Protein AF-A0A7S0BNE7-F1 (afdb_monomer_lite)

InterPro domains:
  IPR001900 Ribonuclease II/R [PF00773] (3-169)
  IPR001900 Ribonuclease II/R [SM00955] (1-171)
  IPR012340 Nucleic acid-binding, OB-fold [SSF50249] (2-216)
  IPR022966 Ribonuclease II/R, conserved site [PS01175] (138-162)
  IPR050180 RNR Ribonuclease [PTHR23355] (1-239)

Sequence (239 aa):
SLASPEIKFKFQEETHEVVDAQTYEIRETNRMVEEFMLLANIAVAKKLVQQFPQCAMLRRHPRPLPEQFESLLKTAKSFGVELDVSSSKALNDSLNRAERVFRQDPYAANLLRILTTRCMTQAVYFSSGEVSAPEYVHYGLAAPIYTHFTSPIRRYADVIVHRLLAASLGYASLPQDLQNSKKMQEVADNINHRHRCAQYAARSSIALHTRILLRDKVIEEDARIVRLLSNALVVLVPK

Structure (mmCIF, N/CA/C/O backbone):
data_AF-A0A7S0BNE7-F1
#
_entry.id   AF-A0A7S0BNE7-F1
#
loop_
_atom_site.group_PDB
_atom_site.id
_atom_site.type_symbol
_atom_site.label_atom_id
_atom_site.label_alt_id
_atom_site.label_comp_id
_atom_site.label_asym_id
_atom_site.label_entity_id
_atom_site.label_seq_id
_atom_site.pdbx_PDB_ins_code
_atom_site.Cartn_x
_atom_site.Cartn_y
_atom_site.Cartn_z
_atom_site.occupancy
_atom_site.B_iso_or_equiv
_atom_site.auth_seq_id
_atom_site.auth_comp_id
_atom_site.auth_asym_id
_atom_site.auth_atom_id
_atom_site.pdbx_PDB_model_num
ATOM 1 N N . SER A 1 1 ? 2.577 -1.494 13.980 1.00 58.75 1 SER A N 1
ATOM 2 C CA . SER A 1 1 ? 2.174 -1.573 12.557 1.00 58.75 1 SER A CA 1
ATOM 3 C C . SER A 1 1 ? 0.961 -0.678 12.335 1.00 58.75 1 SER A C 1
ATOM 5 O O . SER A 1 1 ? 0.190 -0.506 13.271 1.00 58.75 1 SER A O 1
ATOM 7 N N . LEU A 1 2 ? 0.811 -0.081 11.148 1.00 66.81 2 LEU A N 1
ATOM 8 C CA . LEU A 1 2 ? -0.380 0.696 10.750 1.00 66.81 2 LEU A CA 1
ATOM 9 C C . LEU A 1 2 ? -1.404 -0.152 9.968 1.00 66.81 2 LEU A C 1
ATOM 11 O O . LEU A 1 2 ? -2.393 0.384 9.462 1.00 66.81 2 LEU A O 1
ATOM 15 N N . ALA A 1 3 ? -1.165 -1.463 9.853 1.00 62.94 3 ALA A N 1
ATOM 16 C CA . ALA A 1 3 ? -2.089 -2.392 9.221 1.00 62.94 3 ALA A CA 1
ATOM 17 C C . ALA A 1 3 ? -3.432 -2.393 9.963 1.00 62.94 3 ALA A C 1
ATOM 19 O O . ALA A 1 3 ? -3.479 -2.539 11.184 1.00 62.94 3 ALA A O 1
ATOM 20 N N . SER A 1 4 ? -4.519 -2.208 9.216 1.00 65.94 4 SER A N 1
ATOM 21 C CA . SER A 1 4 ? -5.866 -2.395 9.750 1.00 65.94 4 SER A CA 1
ATOM 22 C C . SER A 1 4 ? -6.199 -3.889 9.741 1.00 65.94 4 SER A C 1
ATOM 24 O O . SER A 1 4 ? -5.908 -4.541 8.736 1.00 65.94 4 SER A O 1
ATOM 26 N N . PRO A 1 5 ? -6.789 -4.435 10.814 1.00 67.44 5 PRO A N 1
ATOM 27 C CA . PRO A 1 5 ? -7.255 -5.815 10.818 1.00 67.44 5 PRO A CA 1
ATOM 28 C C . PRO A 1 5 ? -8.273 -6.050 9.693 1.00 67.44 5 PRO A C 1
ATOM 30 O O . PRO A 1 5 ? -9.152 -5.220 9.455 1.00 67.44 5 PRO A O 1
ATOM 33 N N . GLU A 1 6 ? -8.143 -7.173 8.985 1.00 74.75 6 GLU A N 1
ATOM 34 C CA . GLU A 1 6 ? -9.124 -7.600 7.983 1.00 74.75 6 GLU A CA 1
ATOM 35 C C . GLU A 1 6 ? -10.242 -8.400 8.660 1.00 74.75 6 GLU A C 1
ATOM 37 O O . GLU A 1 6 ? -9.965 -9.275 9.475 1.00 74.75 6 GLU A O 1
ATOM 42 N N . ILE A 1 7 ? -11.500 -8.129 8.307 1.00 81.38 7 ILE A N 1
ATOM 43 C CA . ILE A 1 7 ? -12.661 -8.887 8.793 1.00 81.38 7 ILE A CA 1
ATOM 44 C C . ILE A 1 7 ? -13.016 -9.952 7.756 1.00 81.38 7 ILE A C 1
ATOM 46 O O . ILE A 1 7 ? -13.144 -9.647 6.567 1.00 81.38 7 ILE A O 1
ATOM 50 N N . LYS A 1 8 ? -13.205 -11.195 8.203 1.00 84.00 8 LYS A N 1
ATOM 51 C CA . LYS A 1 8 ? -13.709 -12.304 7.390 1.00 84.00 8 LYS A CA 1
ATOM 52 C C . LYS A 1 8 ? -15.069 -12.752 7.897 1.00 84.00 8 LYS A C 1
ATOM 54 O O . LYS A 1 8 ? -15.246 -12.988 9.087 1.00 84.00 8 LYS A O 1
ATOM 59 N N . PHE A 1 9 ? -16.007 -12.904 6.973 1.00 86.56 9 PHE A N 1
ATOM 60 C CA . PHE A 1 9 ? -17.340 -13.418 7.261 1.00 86.56 9 PHE A CA 1
ATOM 61 C C . PHE A 1 9 ? -17.386 -14.925 7.029 1.00 86.56 9 PHE A C 1
ATOM 63 O O . PHE A 1 9 ? -16.826 -15.419 6.046 1.00 86.56 9 PHE A O 1
ATOM 70 N N . LYS A 1 10 ? -18.060 -15.646 7.924 1.00 85.62 10 LYS A N 1
ATOM 71 C CA . LYS A 1 10 ? -18.452 -17.039 7.707 1.00 85.62 10 LYS A CA 1
ATOM 72 C C . LYS A 1 10 ? -19.868 -17.064 7.164 1.00 85.62 10 LYS A C 1
ATOM 74 O O . LYS A 1 10 ? -20.747 -16.386 7.694 1.00 85.62 10 LYS A O 1
ATOM 79 N N . PHE A 1 11 ? -20.058 -17.860 6.125 1.00 86.50 11 PHE A N 1
ATOM 80 C CA . PHE A 1 11 ? -21.344 -18.055 5.480 1.00 86.50 11 PHE A CA 1
ATOM 81 C C . PHE A 1 11 ? -21.831 -19.470 5.761 1.00 86.50 11 PHE A C 1
ATOM 83 O O . PHE A 1 11 ? -21.031 -20.406 5.751 1.00 86.50 11 PHE A O 1
ATOM 90 N N . GLN A 1 12 ? -23.125 -19.619 6.015 1.00 85.88 12 GLN A N 1
ATOM 91 C CA . GLN A 1 12 ? -23.767 -20.927 6.049 1.00 85.88 12 GLN A CA 1
ATOM 92 C C . GLN A 1 12 ? -23.884 -21.466 4.619 1.00 85.88 12 GLN A C 1
ATOM 94 O O . GLN A 1 12 ? -24.287 -20.735 3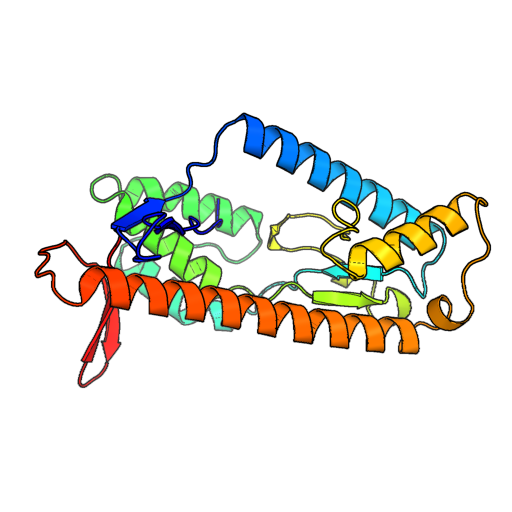.717 1.00 85.88 12 GLN A O 1
ATOM 99 N N . GLU A 1 13 ? -23.509 -22.726 4.400 1.00 81.44 13 GLU A N 1
ATOM 100 C CA . GLU A 1 13 ? -23.388 -23.292 3.046 1.00 81.44 13 GLU A CA 1
ATOM 101 C C . GLU A 1 13 ? -24.727 -23.390 2.303 1.00 81.44 13 GLU A C 1
ATOM 103 O O . GLU A 1 13 ? -24.764 -23.198 1.093 1.00 81.44 13 GLU A O 1
ATOM 108 N N . GLU A 1 14 ? -25.823 -23.641 3.019 1.00 79.12 14 GLU A N 1
ATOM 109 C CA . GLU A 1 14 ? -27.145 -23.879 2.424 1.00 79.12 14 GLU A CA 1
ATOM 110 C C . GLU A 1 14 ? -27.917 -22.583 2.147 1.00 79.12 14 GLU A C 1
ATOM 112 O O . GLU A 1 14 ? -28.545 -22.430 1.102 1.00 79.12 14 GLU A O 1
ATOM 117 N N . THR A 1 15 ? -27.883 -21.641 3.091 1.00 80.69 15 THR A N 1
ATOM 118 C CA . THR A 1 15 ? -28.666 -20.395 3.036 1.00 80.69 15 THR A CA 1
ATOM 119 C C . THR A 1 15 ? -27.857 -19.229 2.466 1.00 80.69 15 THR A C 1
ATOM 121 O O . THR A 1 15 ? -28.427 -18.195 2.123 1.00 80.69 15 THR A O 1
ATOM 124 N N . HIS A 1 16 ? -26.528 -19.376 2.366 1.00 79.62 16 HIS A N 1
ATOM 125 C CA . HIS A 1 16 ? -25.576 -18.302 2.065 1.00 79.62 16 HIS A CA 1
ATOM 126 C C . HIS A 1 16 ? -25.699 -17.086 2.998 1.00 79.62 16 HIS A C 1
ATOM 128 O O . HIS A 1 16 ? -25.278 -15.978 2.657 1.00 79.62 16 HIS A O 1
ATOM 134 N N . GLU A 1 17 ? -26.246 -17.284 4.196 1.00 82.75 17 GLU A N 1
ATOM 135 C CA . GLU A 1 17 ? -26.376 -16.232 5.196 1.00 82.75 17 GLU A CA 1
ATOM 136 C C . GLU A 1 17 ? -25.083 -16.054 5.992 1.00 82.75 17 GLU A C 1
ATOM 138 O O . GLU A 1 17 ? -24.333 -17.001 6.237 1.00 82.75 17 GLU A O 1
ATOM 143 N N . VAL A 1 18 ? -24.819 -14.814 6.409 1.00 84.19 18 VAL A N 1
ATOM 144 C CA . VAL A 1 18 ? -23.659 -14.479 7.240 1.00 84.19 18 VAL A CA 1
ATOM 145 C C . VAL A 1 18 ? -23.938 -14.899 8.676 1.00 84.19 18 VAL A C 1
ATOM 147 O O . VAL A 1 18 ? -24.779 -14.301 9.345 1.00 84.19 18 VAL A O 1
ATOM 150 N N . VAL A 1 19 ? -23.194 -15.884 9.168 1.00 83.88 19 VAL A N 1
ATOM 151 C CA . VAL A 1 19 ? -23.387 -16.425 10.522 1.00 83.88 19 VAL A CA 1
ATOM 152 C C . VAL A 1 19 ? -22.442 -15.815 11.548 1.00 83.88 19 VAL A C 1
ATOM 154 O O . VAL A 1 19 ? -22.807 -15.675 12.714 1.00 83.88 19 VAL A O 1
ATOM 157 N N . ASP A 1 20 ? -21.241 -15.424 11.121 1.00 83.25 20 ASP A N 1
ATOM 158 C CA . ASP A 1 20 ? -20.189 -14.944 12.016 1.00 83.25 20 ASP A CA 1
ATOM 159 C C . ASP A 1 20 ? -19.231 -13.989 11.291 1.00 83.25 20 ASP A C 1
ATOM 161 O O . ASP A 1 20 ? -19.070 -14.054 10.067 1.00 83.25 20 ASP A O 1
ATOM 165 N N . ALA A 1 21 ? -18.577 -13.117 12.053 1.00 83.31 21 ALA A N 1
ATOM 166 C CA . ALA A 1 21 ? -17.525 -12.225 11.589 1.00 83.31 21 ALA A CA 1
ATOM 167 C C . ALA A 1 21 ? -16.306 -12.376 12.499 1.00 83.31 21 ALA A C 1
ATOM 169 O O . ALA A 1 21 ? -16.397 -12.235 13.714 1.00 83.31 21 ALA A O 1
ATOM 170 N N . GLN A 1 22 ? -15.151 -12.662 11.905 1.00 82.19 22 GLN A N 1
ATOM 171 C CA . GLN A 1 22 ? -13.912 -12.882 12.640 1.00 82.19 22 GLN A CA 1
ATOM 172 C C . GLN A 1 22 ? -12.807 -11.984 12.105 1.00 82.19 22 GLN A C 1
ATOM 174 O O . GLN A 1 22 ? -12.615 -11.852 10.893 1.00 82.19 22 GLN A O 1
ATOM 179 N N . THR A 1 23 ? -12.040 -11.403 13.020 1.00 79.81 23 THR A N 1
ATOM 180 C CA . THR A 1 23 ? -10.818 -10.687 12.668 1.00 79.81 23 THR A CA 1
ATOM 181 C C . THR A 1 23 ? -9.758 -11.679 12.206 1.00 79.81 23 THR A C 1
ATOM 183 O O . THR A 1 23 ? -9.455 -12.656 12.889 1.00 79.81 23 THR A O 1
ATOM 186 N N . TYR A 1 24 ? -9.178 -11.429 11.037 1.00 79.75 24 TYR A N 1
ATOM 187 C CA . TYR A 1 24 ? -8.089 -12.227 10.502 1.00 79.75 24 TYR A CA 1
ATOM 188 C C . TYR A 1 24 ? -6.817 -12.003 11.323 1.00 79.75 24 TYR A C 1
ATOM 190 O O . TYR A 1 24 ? -6.256 -10.905 11.361 1.00 79.75 24 TYR A O 1
ATOM 198 N N . GLU A 1 25 ? -6.359 -13.065 11.976 1.00 82.00 25 GLU A N 1
ATOM 199 C CA . GLU A 1 25 ? -5.146 -13.047 12.781 1.00 82.00 25 GLU A CA 1
ATOM 200 C C . GLU A 1 25 ? -3.894 -13.126 11.894 1.00 82.00 25 GLU A C 1
ATOM 202 O O . GLU A 1 25 ? -3.732 -14.041 11.083 1.00 82.00 25 GLU A O 1
ATOM 207 N N . ILE A 1 26 ? -2.980 -12.169 12.068 1.00 81.62 26 ILE A N 1
ATOM 208 C CA . ILE A 1 26 ? -1.687 -12.155 11.377 1.00 81.62 26 ILE A CA 1
ATOM 209 C C . ILE A 1 26 ? -0.693 -12.996 12.179 1.00 81.62 26 ILE A C 1
ATOM 211 O O . ILE A 1 26 ? -0.291 -12.606 13.275 1.00 81.62 26 ILE A O 1
ATOM 215 N N . ARG A 1 27 ? -0.244 -14.113 11.601 1.00 89.44 27 ARG A N 1
ATOM 216 C CA . ARG A 1 27 ? 0.739 -15.023 12.210 1.00 89.44 27 ARG A CA 1
ATOM 217 C C . ARG A 1 27 ? 2.164 -14.709 11.754 1.00 89.44 27 ARG A C 1
ATOM 219 O O . ARG A 1 27 ? 2.378 -13.986 10.779 1.00 89.44 27 ARG A O 1
ATOM 226 N N . GLU A 1 28 ? 3.157 -15.295 12.419 1.00 90.06 28 GLU A N 1
ATOM 227 C CA . GLU A 1 28 ? 4.574 -15.134 12.053 1.00 90.06 28 GLU A CA 1
ATOM 228 C C . GLU A 1 28 ? 4.864 -15.571 10.614 1.00 90.06 28 GLU A C 1
ATOM 230 O O . GLU A 1 28 ? 5.587 -14.888 9.894 1.00 90.06 28 GLU A O 1
ATOM 235 N N . THR A 1 29 ? 4.223 -16.645 10.146 1.00 91.69 29 THR A N 1
ATOM 236 C CA . THR A 1 29 ? 4.338 -17.102 8.754 1.00 91.69 29 THR A CA 1
ATOM 237 C C . THR A 1 29 ? 3.862 -16.040 7.761 1.00 91.69 29 THR A C 1
ATOM 239 O O . THR A 1 29 ? 4.474 -15.871 6.709 1.00 91.69 29 THR A O 1
ATOM 242 N N . ASN A 1 30 ? 2.809 -15.278 8.089 1.00 89.94 30 ASN A N 1
ATOM 243 C CA . ASN A 1 30 ? 2.353 -14.178 7.237 1.00 89.94 30 ASN A CA 1
ATOM 244 C C . ASN A 1 30 ? 3.417 -13.079 7.147 1.00 89.94 30 ASN A C 1
ATOM 246 O O . ASN A 1 30 ? 3.706 -12.618 6.046 1.00 89.94 30 ASN A O 1
ATOM 250 N N . ARG A 1 31 ? 4.032 -12.714 8.280 1.00 88.69 31 ARG A N 1
ATOM 251 C CA . ARG A 1 31 ? 5.109 -11.711 8.326 1.00 88.69 31 ARG A CA 1
ATOM 252 C C . ARG A 1 31 ? 6.341 -12.165 7.551 1.00 88.69 31 ARG A C 1
ATOM 254 O O . ARG A 1 31 ? 6.912 -11.389 6.801 1.00 88.69 31 ARG A O 1
ATOM 261 N N . MET A 1 32 ? 6.722 -13.434 7.684 1.00 94.44 32 MET A N 1
ATOM 262 C CA . MET A 1 32 ? 7.840 -14.007 6.934 1.00 94.44 32 MET A CA 1
ATOM 263 C C . MET A 1 32 ? 7.626 -13.862 5.422 1.00 94.44 32 MET A C 1
ATOM 265 O O . MET A 1 32 ? 8.505 -13.373 4.715 1.00 94.44 32 MET A O 1
ATOM 269 N N . VAL A 1 33 ? 6.448 -14.253 4.926 1.00 94.06 33 VAL A N 1
ATOM 270 C CA . VAL A 1 33 ? 6.105 -14.115 3.503 1.00 94.06 33 VAL A CA 1
ATOM 271 C C . VAL A 1 33 ? 6.092 -12.643 3.081 1.00 94.06 33 VAL A C 1
ATOM 273 O O . VAL A 1 33 ? 6.609 -12.316 2.014 1.00 94.06 33 VAL A O 1
ATOM 276 N N . GLU A 1 34 ? 5.546 -11.755 3.914 1.00 91.94 34 GLU A N 1
ATOM 277 C CA . GLU A 1 34 ? 5.517 -10.311 3.664 1.00 91.94 34 GLU A CA 1
ATOM 278 C C . GLU A 1 34 ? 6.927 -9.733 3.462 1.00 91.94 34 GLU A C 1
ATOM 280 O O . GLU A 1 34 ? 7.166 -9.077 2.448 1.00 91.94 34 GLU A O 1
ATOM 285 N N . GLU A 1 35 ? 7.880 -10.044 4.344 1.00 95.19 35 GLU A N 1
ATOM 286 C CA . GLU A 1 35 ? 9.262 -9.553 4.247 1.00 95.19 35 GLU A CA 1
ATOM 287 C C . GLU A 1 35 ? 9.967 -10.026 2.965 1.00 95.19 35 GLU A C 1
ATOM 289 O O . GLU A 1 35 ? 10.587 -9.228 2.254 1.00 95.19 35 GLU A O 1
ATOM 294 N N . PHE A 1 36 ? 9.819 -11.303 2.591 1.00 97.50 36 PHE A N 1
ATOM 295 C CA . PHE A 1 36 ? 10.375 -11.804 1.328 1.00 97.50 36 PHE A CA 1
ATOM 296 C C . PHE A 1 36 ? 9.724 -11.150 0.107 1.00 97.50 36 PHE A C 1
ATOM 298 O O . PHE A 1 36 ? 10.412 -10.823 -0.866 1.00 97.50 36 PHE A O 1
ATOM 305 N N . MET A 1 37 ? 8.409 -10.916 0.147 1.00 97.38 37 MET A N 1
ATOM 306 C CA . MET A 1 37 ? 7.710 -10.215 -0.929 1.00 97.38 37 MET A CA 1
ATOM 307 C C . MET A 1 37 ? 8.181 -8.764 -1.057 1.00 97.38 37 MET A C 1
ATOM 309 O O . MET A 1 37 ? 8.370 -8.295 -2.182 1.00 97.38 37 MET A O 1
ATOM 313 N N . LEU A 1 38 ? 8.393 -8.060 0.060 1.00 96.94 38 LEU A N 1
ATOM 314 C CA . LEU A 1 38 ? 8.931 -6.699 0.072 1.00 96.94 38 LEU A CA 1
ATOM 315 C C . LEU A 1 38 ? 10.336 -6.660 -0.533 1.00 96.94 38 LEU A C 1
ATOM 317 O O . LEU A 1 38 ? 10.589 -5.847 -1.425 1.00 96.94 38 LEU A O 1
ATOM 321 N N . LEU A 1 39 ? 11.219 -7.572 -0.121 1.00 98.12 39 LEU A N 1
ATOM 322 C CA . LEU A 1 39 ? 12.576 -7.658 -0.655 1.00 98.12 39 LEU A CA 1
ATOM 323 C C . LEU A 1 39 ? 12.580 -7.921 -2.168 1.00 98.12 39 LEU A C 1
ATOM 325 O O . LEU A 1 39 ? 13.275 -7.222 -2.909 1.00 98.12 39 LEU A O 1
ATOM 329 N N . ALA A 1 40 ? 11.768 -8.872 -2.640 1.00 98.50 40 ALA A N 1
ATOM 330 C CA . ALA A 1 40 ? 11.637 -9.179 -4.064 1.00 98.50 40 ALA A CA 1
ATOM 331 C C . ALA A 1 40 ? 11.133 -7.966 -4.865 1.00 98.50 40 ALA A C 1
ATOM 333 O O . ALA A 1 40 ? 11.709 -7.607 -5.892 1.00 98.50 40 ALA A O 1
ATOM 334 N N . ASN A 1 41 ? 10.096 -7.290 -4.367 1.00 98.69 41 ASN A N 1
ATOM 335 C CA . ASN A 1 41 ? 9.540 -6.088 -4.984 1.00 98.69 41 ASN A CA 1
ATOM 336 C C . ASN A 1 41 ? 10.576 -4.952 -5.085 1.00 98.69 41 ASN A C 1
ATOM 338 O O . ASN A 1 41 ? 10.688 -4.312 -6.131 1.00 98.69 41 ASN A O 1
ATOM 342 N N . ILE A 1 42 ? 11.361 -4.712 -4.029 1.00 98.62 42 ILE A N 1
ATOM 343 C CA . ILE A 1 42 ? 12.421 -3.689 -4.018 1.00 98.62 42 ILE A CA 1
ATOM 344 C C . ILE A 1 42 ? 13.545 -4.055 -4.994 1.00 98.62 42 ILE A C 1
ATOM 346 O O . ILE A 1 42 ? 14.018 -3.193 -5.737 1.00 98.62 42 ILE A O 1
ATOM 350 N N . ALA A 1 43 ? 13.977 -5.319 -5.014 1.00 98.62 43 ALA A N 1
ATOM 351 C CA . ALA A 1 43 ? 15.030 -5.789 -5.912 1.00 98.62 43 ALA A CA 1
ATOM 352 C C . ALA A 1 43 ? 14.636 -5.610 -7.386 1.00 98.62 43 ALA A C 1
ATOM 354 O O . ALA A 1 43 ? 15.408 -5.056 -8.173 1.00 98.62 43 ALA A O 1
ATOM 355 N N . VAL A 1 44 ? 13.406 -5.995 -7.741 1.00 98.75 44 VAL A N 1
ATOM 356 C CA . VAL A 1 44 ? 12.869 -5.804 -9.094 1.00 98.75 44 VAL A CA 1
ATOM 357 C C . VAL A 1 44 ? 12.754 -4.319 -9.430 1.00 98.75 44 VAL A C 1
ATOM 359 O O . VAL A 1 44 ? 13.207 -3.912 -10.495 1.00 98.75 44 VAL A O 1
ATOM 362 N N . ALA A 1 45 ? 12.244 -3.483 -8.520 1.00 98.69 45 ALA A N 1
ATOM 363 C CA . ALA A 1 45 ? 12.133 -2.043 -8.758 1.00 98.69 45 ALA A CA 1
ATOM 364 C C . ALA A 1 45 ? 13.489 -1.396 -9.097 1.00 98.69 45 ALA A C 1
ATOM 366 O O . ALA A 1 45 ? 13.591 -0.643 -10.067 1.00 98.69 45 ALA A O 1
ATOM 367 N N . LYS A 1 46 ? 14.546 -1.742 -8.345 1.00 98.50 46 LYS A N 1
ATOM 368 C CA . LYS A 1 46 ? 15.919 -1.278 -8.609 1.00 98.50 46 LYS A CA 1
ATOM 369 C C . LYS A 1 46 ? 16.408 -1.712 -9.991 1.00 98.50 46 LYS A C 1
ATOM 371 O O . LYS A 1 46 ? 16.910 -0.880 -10.745 1.00 98.50 46 LYS A O 1
ATOM 376 N N . LYS A 1 47 ? 16.227 -2.992 -10.339 1.00 98.50 47 LYS A N 1
ATOM 377 C CA . LYS A 1 47 ? 16.624 -3.537 -11.647 1.00 98.50 47 LYS A CA 1
ATOM 378 C C . LYS A 1 47 ? 15.902 -2.833 -12.798 1.00 98.50 47 LYS A C 1
ATOM 380 O O . LYS A 1 47 ? 16.532 -2.521 -13.806 1.00 98.50 47 LYS A O 1
ATOM 385 N N . LEU A 1 48 ? 14.605 -2.561 -12.647 1.00 98.00 48 L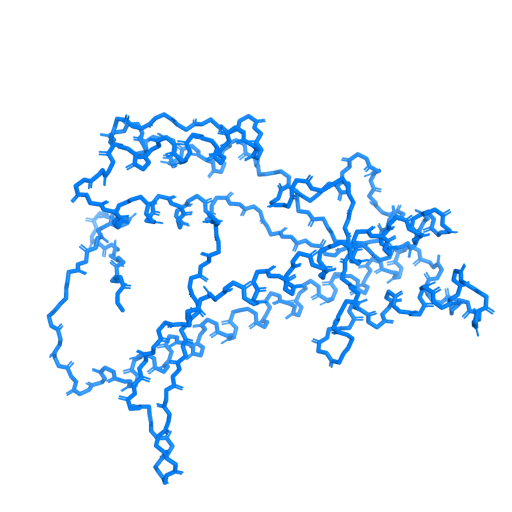EU A N 1
ATOM 386 C CA . LEU A 1 48 ? 13.815 -1.910 -13.690 1.00 98.00 48 LEU A CA 1
ATOM 387 C C . LEU A 1 48 ? 14.233 -0.463 -13.926 1.00 98.00 48 LEU A C 1
ATOM 389 O O . LEU A 1 48 ? 14.413 -0.094 -15.078 1.00 98.00 48 LEU A O 1
ATOM 393 N N . VAL A 1 49 ? 14.435 0.342 -12.881 1.00 97.50 49 VAL A N 1
ATOM 394 C CA . VAL A 1 49 ? 14.877 1.739 -13.064 1.00 97.50 49 VAL A CA 1
ATOM 395 C C . VAL A 1 49 ? 16.283 1.823 -13.636 1.00 97.50 49 VAL A C 1
ATOM 397 O O . VAL A 1 49 ? 16.553 2.705 -14.444 1.00 97.50 49 VAL A O 1
ATOM 400 N N . GLN A 1 50 ? 17.167 0.893 -13.270 1.00 97.31 50 GLN A N 1
ATOM 401 C CA . GLN A 1 50 ? 18.503 0.830 -13.857 1.00 97.31 50 GLN A CA 1
ATOM 402 C C . GLN A 1 50 ? 18.451 0.573 -15.371 1.00 97.31 50 GLN A C 1
ATOM 404 O O . GLN A 1 50 ? 19.217 1.175 -16.116 1.00 97.31 50 GLN A O 1
ATOM 409 N N . GLN A 1 51 ? 17.562 -0.317 -15.825 1.00 97.50 51 GLN A N 1
ATOM 410 C CA . GLN A 1 51 ? 17.459 -0.688 -17.239 1.00 97.50 51 GLN A CA 1
ATOM 411 C C . GLN A 1 51 ? 16.592 0.279 -18.060 1.00 97.50 51 GLN A C 1
ATOM 413 O O . GLN A 1 51 ? 16.890 0.558 -19.218 1.00 97.50 51 GLN A O 1
ATOM 418 N N . PHE A 1 52 ? 15.498 0.758 -17.474 1.00 96.69 52 PHE A N 1
ATOM 419 C CA . PHE A 1 52 ? 14.442 1.523 -18.131 1.00 96.69 52 PHE A CA 1
ATOM 420 C C . PHE A 1 52 ? 14.104 2.781 -17.313 1.00 96.69 52 PHE A C 1
ATOM 422 O O . PHE A 1 52 ? 12.987 2.914 -16.808 1.00 96.69 52 PHE A O 1
ATOM 429 N N . PRO A 1 53 ? 15.046 3.732 -17.166 1.00 96.25 53 PRO A N 1
ATOM 430 C CA . PRO A 1 53 ? 14.889 4.874 -16.262 1.00 96.25 53 PRO A CA 1
ATOM 431 C C . PRO A 1 53 ? 13.708 5.785 -16.615 1.00 96.25 53 PRO A C 1
ATOM 433 O O . PRO A 1 53 ? 13.186 6.469 -15.742 1.00 96.25 53 PRO A O 1
ATOM 436 N N . GLN A 1 54 ? 13.247 5.771 -17.867 1.00 95.25 54 GLN A N 1
ATOM 437 C CA . GLN A 1 54 ? 12.172 6.639 -18.357 1.00 95.25 54 GLN A CA 1
ATOM 438 C C . GLN A 1 54 ? 10.799 5.957 -18.438 1.00 95.25 54 GLN A C 1
ATOM 440 O O . GLN A 1 54 ? 9.821 6.615 -18.759 1.00 95.25 54 GLN A O 1
ATOM 445 N N . CYS A 1 55 ? 10.686 4.651 -18.185 1.00 95.56 55 CYS A N 1
ATOM 446 C CA . CYS A 1 55 ? 9.411 3.943 -18.363 1.00 95.56 55 CYS A CA 1
ATOM 447 C C . CYS A 1 55 ? 9.215 2.751 -17.416 1.00 95.56 55 CYS A C 1
ATOM 449 O O . CYS A 1 55 ? 8.394 1.873 -17.671 1.00 95.56 55 CYS A O 1
ATOM 451 N N . ALA A 1 56 ? 9.935 2.694 -16.295 1.00 97.94 56 ALA A N 1
ATOM 452 C CA . ALA A 1 56 ? 9.700 1.667 -15.292 1.00 97.94 56 ALA A CA 1
ATOM 453 C C . ALA A 1 56 ? 8.356 1.906 -14.578 1.00 97.94 56 ALA A C 1
ATOM 455 O O . ALA A 1 56 ? 8.094 2.998 -14.074 1.00 97.94 56 ALA A O 1
ATOM 456 N N . MET A 1 57 ? 7.526 0.861 -14.489 1.00 98.38 57 MET A N 1
ATOM 457 C CA . MET A 1 57 ? 6.316 0.862 -13.661 1.00 98.38 57 MET A CA 1
ATOM 458 C C . MET A 1 57 ? 6.710 0.724 -12.187 1.00 98.38 57 MET A C 1
ATOM 460 O O . MET A 1 57 ? 7.181 -0.333 -11.751 1.00 98.38 57 MET A O 1
ATOM 464 N N . LEU A 1 58 ? 6.497 1.783 -11.414 1.00 98.69 58 LEU A N 1
ATOM 465 C CA . LEU A 1 58 ? 6.831 1.860 -9.993 1.00 98.69 58 LEU A CA 1
ATOM 466 C C . LEU A 1 58 ? 5.597 2.177 -9.154 1.00 98.69 58 LEU A C 1
ATOM 468 O O . LEU A 1 58 ? 4.533 2.511 -9.671 1.00 98.69 58 LEU A O 1
ATOM 472 N N . ARG A 1 59 ? 5.736 2.068 -7.831 1.00 98.56 59 ARG A N 1
ATOM 473 C CA . ARG A 1 59 ? 4.704 2.447 -6.865 1.00 98.56 59 ARG A CA 1
ATOM 474 C C . ARG A 1 59 ? 5.321 3.259 -5.736 1.00 98.56 59 ARG A C 1
ATOM 476 O O . ARG A 1 59 ? 6.141 2.741 -4.983 1.00 98.56 59 ARG A O 1
ATOM 483 N N . ARG A 1 60 ? 4.881 4.506 -5.585 1.00 97.69 60 ARG A N 1
ATOM 484 C CA . ARG A 1 60 ? 5.338 5.423 -4.532 1.00 97.69 60 ARG A CA 1
ATOM 485 C C . ARG A 1 60 ? 4.253 5.654 -3.497 1.00 97.69 60 ARG A C 1
ATOM 487 O O . ARG A 1 60 ? 3.067 5.460 -3.761 1.00 97.69 60 ARG A O 1
ATOM 494 N N . HIS A 1 61 ? 4.666 6.115 -2.327 1.00 96.25 61 HIS A N 1
ATOM 495 C CA . HIS A 1 61 ? 3.767 6.595 -1.286 1.00 96.25 61 HIS A CA 1
ATOM 496 C C . HIS A 1 61 ? 4.277 7.971 -0.865 1.00 96.25 61 HIS A C 1
ATOM 498 O O . HIS A 1 61 ? 5.248 8.035 -0.106 1.00 96.25 61 HIS A O 1
ATOM 504 N N . PRO A 1 62 ? 3.675 9.052 -1.395 1.00 94.06 62 PRO A N 1
ATOM 505 C CA . PRO A 1 62 ? 4.111 10.410 -1.109 1.00 94.06 62 PRO A CA 1
ATOM 506 C C . PRO A 1 62 ? 4.061 10.716 0.385 1.00 94.06 62 PRO A C 1
ATOM 508 O O . PRO A 1 62 ? 3.195 10.224 1.114 1.00 94.06 62 PRO A O 1
ATOM 511 N N . ARG A 1 63 ? 4.973 11.572 0.845 1.00 91.69 63 ARG A N 1
ATOM 512 C CA . ARG A 1 63 ? 4.918 12.077 2.214 1.00 91.69 63 ARG A CA 1
ATOM 513 C C . ARG A 1 63 ? 3.616 12.877 2.408 1.00 91.69 63 ARG A C 1
ATOM 515 O O . ARG A 1 63 ? 3.325 13.727 1.568 1.00 91.69 63 ARG A O 1
ATOM 522 N N . PRO A 1 64 ? 2.847 12.637 3.483 1.00 91.12 64 PRO A N 1
ATOM 523 C CA . PRO A 1 64 ? 1.678 13.456 3.780 1.00 91.12 64 PRO A CA 1
ATOM 524 C C . PRO A 1 64 ? 2.074 14.885 4.158 1.00 91.12 64 PRO A C 1
ATOM 526 O O . PRO A 1 64 ? 3.131 15.107 4.758 1.00 91.12 64 PRO A O 1
ATOM 529 N N . LEU A 1 65 ? 1.227 15.849 3.799 1.00 90.25 65 LEU A N 1
ATOM 530 C CA . LEU A 1 65 ? 1.447 17.257 4.127 1.00 90.25 65 LEU A CA 1
ATOM 531 C C . LEU A 1 65 ? 1.221 17.492 5.631 1.00 90.25 65 LEU A C 1
ATOM 533 O O . LEU A 1 65 ? 0.347 16.843 6.210 1.00 90.25 65 LEU A O 1
ATOM 537 N N . PRO A 1 66 ? 1.953 18.423 6.274 1.00 87.62 66 PRO A N 1
ATOM 538 C CA . PRO A 1 66 ? 1.793 18.713 7.703 1.00 87.62 66 PRO A CA 1
ATOM 539 C C . PRO A 1 66 ? 0.347 19.025 8.116 1.00 87.62 66 PRO A C 1
ATOM 541 O O . PRO A 1 66 ? -0.122 18.523 9.135 1.00 87.62 66 PRO A O 1
ATOM 544 N N . GLU A 1 67 ? -0.379 19.759 7.272 1.00 90.88 67 GLU A N 1
ATOM 545 C CA . GLU A 1 67 ? -1.794 20.121 7.446 1.00 90.88 67 GLU A CA 1
ATOM 546 C C . GLU A 1 67 ? -2.697 18.893 7.658 1.00 90.88 67 GLU A C 1
ATOM 548 O O . GLU A 1 67 ? -3.649 18.925 8.436 1.00 90.88 67 GLU A O 1
ATOM 553 N N . GLN A 1 68 ? -2.364 17.756 7.031 1.00 90.75 68 GLN A N 1
ATOM 554 C CA . GLN A 1 68 ? -3.133 16.514 7.166 1.00 90.75 68 GLN A CA 1
ATOM 555 C C . GLN A 1 68 ? -3.058 15.927 8.583 1.00 90.75 68 GLN A C 1
ATOM 557 O O . GLN A 1 68 ? -3.912 15.120 8.957 1.00 90.75 68 GLN A O 1
ATOM 562 N N . PHE A 1 69 ? -2.061 16.325 9.379 1.00 92.56 69 PHE A N 1
ATOM 563 C CA . PHE A 1 69 ? -1.868 15.866 10.751 1.00 92.56 69 PHE A CA 1
ATOM 564 C C . PHE A 1 69 ? -2.367 16.847 11.812 1.00 92.56 69 PHE A C 1
ATOM 566 O O . PHE A 1 69 ? -2.476 16.445 12.965 1.00 92.56 69 PHE A O 1
ATOM 573 N N . GLU A 1 70 ? -2.705 18.095 11.483 1.00 91.56 70 GLU A N 1
ATOM 574 C CA . GLU A 1 70 ? -3.007 19.133 12.486 1.00 91.56 70 GLU A CA 1
ATOM 575 C C . GLU A 1 70 ? -4.079 18.712 13.496 1.00 91.56 70 GLU A C 1
ATOM 577 O O . GLU A 1 70 ? -3.877 18.795 14.711 1.00 91.56 70 GLU A O 1
ATOM 582 N N . SER A 1 71 ? -5.204 18.188 13.000 1.00 90.00 71 SER A N 1
ATOM 583 C CA . SER A 1 71 ? -6.279 17.704 13.867 1.00 90.00 71 SER A CA 1
ATOM 584 C C . SER A 1 71 ? -5.823 16.535 14.741 1.00 90.00 71 SER A C 1
ATOM 586 O O . SER A 1 71 ? -6.187 16.481 15.913 1.00 90.00 71 SER A O 1
ATOM 588 N N . LEU A 1 72 ? -5.027 15.610 14.194 1.00 91.62 72 LEU A N 1
ATOM 589 C CA . LEU A 1 72 ? -4.498 14.465 14.935 1.00 91.62 72 LEU A CA 1
ATOM 590 C C . LEU A 1 72 ? -3.549 14.928 16.044 1.00 91.62 72 LEU A C 1
ATOM 592 O O . LEU A 1 72 ? -3.668 14.456 17.170 1.00 91.62 72 LEU A O 1
ATOM 596 N N . LEU A 1 73 ? -2.640 15.859 15.742 1.00 94.19 73 LEU A N 1
ATOM 597 C CA . LEU A 1 73 ? -1.680 16.410 16.699 1.00 94.19 73 LEU A CA 1
ATOM 598 C C . LEU A 1 73 ? -2.396 17.112 17.854 1.00 94.19 73 LEU A C 1
ATOM 600 O O . LEU A 1 73 ? -2.062 16.882 19.016 1.00 94.19 73 LEU A O 1
ATOM 604 N N . LYS A 1 74 ? -3.423 17.916 17.551 1.00 91.88 74 LYS A N 1
ATOM 605 C CA . LYS A 1 74 ? -4.240 18.588 18.569 1.00 91.88 74 LYS A CA 1
ATOM 606 C C . LYS A 1 74 ? -4.943 17.582 19.483 1.00 91.88 74 LYS A C 1
ATOM 608 O O . LYS A 1 74 ? -4.901 17.739 20.702 1.00 91.88 74 LYS A O 1
ATOM 613 N N . THR A 1 75 ? -5.551 16.544 18.908 1.00 88.94 75 THR A N 1
ATOM 614 C CA . THR A 1 75 ? -6.218 15.483 19.674 1.00 88.94 75 THR A CA 1
ATOM 615 C C . THR A 1 75 ? -5.224 14.666 20.498 1.00 88.94 75 THR A C 1
ATOM 617 O O . THR A 1 75 ? -5.456 14.442 21.680 1.00 88.94 75 THR A O 1
ATOM 620 N N . ALA A 1 76 ? -4.091 14.255 19.928 1.00 91.62 76 ALA A N 1
ATOM 621 C CA . ALA A 1 76 ? -3.064 13.512 20.657 1.00 91.62 76 ALA A CA 1
ATOM 622 C C . ALA A 1 76 ? -2.549 14.317 21.862 1.00 91.62 76 ALA A C 1
ATOM 624 O O . ALA A 1 76 ? -2.487 13.794 22.977 1.00 91.62 76 ALA A O 1
ATOM 625 N N . LYS A 1 77 ? -2.303 15.620 21.671 1.00 93.19 77 LYS A N 1
ATOM 626 C CA . LYS A 1 77 ? -1.837 16.516 22.732 1.00 93.19 77 LYS A CA 1
ATOM 627 C C . LYS A 1 77 ? -2.835 16.638 23.886 1.00 93.19 77 LYS A C 1
ATOM 629 O O . LYS A 1 77 ? -2.406 16.671 25.035 1.00 93.19 77 LYS A O 1
ATOM 634 N N . SER A 1 78 ? -4.148 16.643 23.623 1.00 90.31 78 SER A N 1
ATOM 635 C CA . SER A 1 78 ? -5.154 16.655 24.702 1.00 90.31 78 SER A CA 1
ATOM 636 C C . SER A 1 78 ? -5.160 15.382 25.555 1.00 90.31 78 SER A C 1
ATOM 638 O O . SER A 1 78 ? -5.625 15.421 26.687 1.00 90.31 78 SER A O 1
ATOM 640 N N . PHE A 1 79 ? -4.606 14.278 25.044 1.00 88.12 79 PHE A N 1
ATOM 641 C CA . PHE A 1 79 ? -4.386 13.038 25.795 1.00 88.12 79 PHE A CA 1
ATOM 642 C C . PHE A 1 79 ? -2.957 12.922 26.357 1.00 88.12 79 PHE A C 1
ATOM 644 O O . PHE A 1 79 ? -2.548 11.843 26.778 1.00 88.12 79 PHE A O 1
ATOM 651 N N . GLY A 1 80 ? -2.175 14.010 26.352 1.00 90.62 80 GLY A N 1
ATOM 652 C CA . GLY A 1 80 ? -0.794 14.013 26.845 1.00 90.62 80 GLY A CA 1
ATOM 653 C C . GLY A 1 80 ? 0.199 13.287 25.931 1.00 90.62 80 GLY A C 1
ATOM 654 O O . GLY A 1 80 ? 1.268 12.886 26.385 1.00 90.62 80 GLY A O 1
ATOM 655 N N . VAL A 1 81 ? -0.145 13.094 24.654 1.00 93.25 81 VAL A N 1
ATOM 656 C CA . VAL A 1 81 ? 0.707 12.429 23.663 1.00 93.25 81 VAL A CA 1
ATOM 657 C C . VAL A 1 81 ? 1.268 13.447 22.678 1.00 93.25 81 VAL A C 1
ATOM 659 O O . VAL A 1 81 ? 0.524 14.134 21.980 1.00 93.25 81 VAL A O 1
ATOM 662 N N . GLU A 1 82 ? 2.591 13.487 22.559 1.00 93.81 82 GLU A N 1
ATOM 663 C CA . GLU A 1 82 ? 3.285 14.265 21.533 1.00 93.81 82 GLU A CA 1
ATOM 664 C C . GLU A 1 82 ? 3.722 13.356 20.381 1.00 93.81 82 GLU A C 1
ATOM 666 O O . GLU A 1 82 ? 4.518 12.429 20.557 1.00 93.81 82 GLU A O 1
ATOM 671 N N . LEU A 1 83 ? 3.178 13.620 19.191 1.00 94.19 83 LEU A N 1
ATOM 672 C CA . LEU A 1 83 ? 3.531 12.912 17.963 1.00 94.19 83 LEU A CA 1
ATOM 673 C C . LEU A 1 83 ? 4.526 13.726 17.139 1.00 94.19 83 LEU A C 1
ATOM 675 O O . LEU A 1 83 ? 4.372 14.934 16.976 1.00 94.19 83 LEU A O 1
ATOM 679 N N . ASP A 1 84 ? 5.508 13.033 16.571 1.00 93.81 84 ASP A N 1
ATOM 680 C CA . ASP A 1 84 ? 6.529 13.624 15.710 1.00 93.81 84 ASP A CA 1
ATOM 681 C C . ASP A 1 84 ? 6.281 13.220 14.251 1.00 93.81 84 ASP A C 1
ATOM 683 O O . ASP A 1 84 ? 6.454 12.065 13.874 1.00 93.81 84 ASP A O 1
ATOM 687 N N . VAL A 1 85 ? 5.873 14.177 13.415 1.00 92.38 85 VAL A N 1
ATOM 688 C CA . VAL A 1 85 ? 5.554 13.966 11.988 1.00 92.38 85 VAL A CA 1
ATOM 689 C C . VAL A 1 85 ? 6.709 14.354 11.048 1.00 92.38 85 VAL A C 1
ATOM 691 O O . VAL A 1 85 ? 6.532 14.488 9.831 1.00 92.38 85 VAL A O 1
ATOM 694 N N . SER A 1 86 ? 7.918 14.539 11.587 1.00 90.62 86 SER A N 1
ATOM 695 C CA . SER A 1 86 ? 9.110 14.933 10.822 1.00 90.62 86 SER A CA 1
ATOM 696 C C . SER A 1 86 ? 9.589 13.858 9.838 1.00 90.62 86 SER A C 1
ATOM 698 O O . SER A 1 86 ? 10.166 14.190 8.801 1.00 90.62 86 SER A O 1
ATOM 700 N N . SER A 1 87 ? 9.328 12.581 10.123 1.00 90.19 87 SER A N 1
ATOM 701 C CA . SER A 1 87 ? 9.654 11.441 9.260 1.00 90.19 87 SER A CA 1
ATOM 702 C C . SER A 1 87 ? 8.781 10.227 9.592 1.00 90.19 87 SER A C 1
ATOM 704 O O . SER A 1 87 ? 8.185 10.161 10.667 1.00 90.19 87 SER A O 1
ATOM 706 N N . SER A 1 88 ? 8.745 9.225 8.705 1.00 89.75 88 SER A N 1
ATOM 707 C CA . SER A 1 88 ? 8.007 7.977 8.960 1.00 89.75 88 SER A CA 1
ATOM 708 C C . SER A 1 88 ? 8.538 7.228 10.185 1.00 89.75 88 SER A C 1
ATOM 710 O O . SER A 1 88 ? 7.750 6.689 10.962 1.00 89.75 88 SER A O 1
ATOM 712 N N . LYS A 1 89 ? 9.862 7.245 10.398 1.00 90.75 89 LYS A N 1
ATOM 713 C CA . LYS A 1 89 ? 10.505 6.662 11.580 1.00 90.75 89 LYS A CA 1
ATOM 714 C C . LYS A 1 89 ? 10.122 7.409 12.856 1.00 90.75 89 LYS A C 1
ATOM 716 O O . LYS A 1 89 ? 9.637 6.779 13.788 1.00 90.75 89 LYS A O 1
ATOM 721 N N . ALA A 1 90 ? 10.275 8.733 12.876 1.00 93.31 90 ALA A N 1
ATOM 722 C CA . ALA A 1 90 ? 9.940 9.544 14.046 1.00 93.31 90 ALA A CA 1
ATOM 723 C C . ALA A 1 90 ? 8.452 9.426 14.430 1.00 93.31 90 ALA A C 1
ATOM 725 O O . ALA A 1 90 ? 8.112 9.322 15.613 1.00 93.31 90 ALA A O 1
ATOM 726 N N . LEU A 1 91 ? 7.571 9.323 13.430 1.00 92.69 91 LEU A N 1
ATOM 727 C CA . LEU A 1 91 ? 6.149 9.083 13.646 1.00 92.69 91 LEU A CA 1
ATOM 728 C C . LEU A 1 91 ? 5.891 7.705 14.252 1.00 92.69 91 LEU A C 1
ATOM 730 O O . LEU A 1 91 ? 5.158 7.589 15.230 1.00 92.69 91 LEU A O 1
ATOM 734 N N . ASN A 1 92 ? 6.511 6.653 13.717 1.00 92.19 92 ASN A N 1
ATOM 735 C CA . ASN A 1 92 ? 6.365 5.317 14.285 1.00 92.19 92 ASN A CA 1
ATOM 736 C C . ASN A 1 92 ? 6.914 5.244 15.719 1.00 92.19 92 ASN A C 1
ATOM 738 O O . ASN A 1 92 ? 6.265 4.673 16.592 1.00 92.19 92 ASN A O 1
ATOM 742 N N . ASP A 1 93 ? 8.062 5.867 15.984 1.00 93.31 93 ASP A N 1
ATOM 743 C CA . ASP A 1 93 ? 8.680 5.888 17.309 1.00 93.31 93 ASP A CA 1
ATOM 744 C C . ASP A 1 93 ? 7.827 6.669 18.320 1.00 93.31 93 ASP A C 1
ATOM 746 O O . ASP A 1 93 ? 7.660 6.224 19.456 1.00 93.31 93 ASP A O 1
ATOM 750 N N . SER A 1 94 ? 7.244 7.806 17.923 1.00 94.38 94 SER A N 1
ATOM 751 C CA . SER A 1 94 ? 6.326 8.571 18.781 1.00 94.38 94 SER A CA 1
ATOM 752 C C . SER A 1 94 ? 5.006 7.837 19.041 1.00 94.38 94 SER A C 1
ATOM 754 O O . SER A 1 94 ? 4.551 7.814 20.185 1.00 94.38 94 SER A O 1
ATOM 756 N N . LEU A 1 95 ? 4.451 7.132 18.049 1.00 92.19 95 LEU A N 1
ATOM 757 C CA . LEU A 1 95 ? 3.302 6.238 18.242 1.00 92.19 95 LEU A CA 1
ATOM 758 C C . LEU A 1 95 ? 3.615 5.088 19.208 1.00 92.19 95 LEU A C 1
ATOM 760 O O . LEU A 1 95 ? 2.804 4.786 20.077 1.00 92.19 95 LEU A O 1
ATOM 764 N N . ASN A 1 96 ? 4.795 4.469 19.102 1.00 91.69 96 ASN A N 1
ATOM 765 C CA . ASN A 1 96 ? 5.216 3.411 20.028 1.00 91.69 96 ASN A CA 1
ATOM 766 C C . ASN A 1 96 ? 5.375 3.952 21.460 1.00 91.69 96 ASN A C 1
ATOM 768 O O . ASN A 1 96 ? 5.043 3.274 22.428 1.00 91.69 96 ASN A O 1
ATOM 772 N N . ARG A 1 97 ? 5.864 5.190 21.626 1.00 91.50 97 ARG A N 1
ATOM 773 C CA . ARG A 1 97 ? 5.920 5.837 22.948 1.00 91.50 97 ARG A CA 1
ATOM 774 C C . ARG A 1 97 ? 4.524 6.116 23.507 1.00 91.50 97 ARG A C 1
ATOM 776 O O . ARG A 1 97 ? 4.323 5.927 24.706 1.00 91.50 97 ARG A O 1
ATOM 783 N N . ALA A 1 98 ? 3.571 6.505 22.658 1.00 89.69 98 ALA A N 1
ATOM 784 C CA . ALA A 1 98 ? 2.186 6.766 23.051 1.00 89.69 98 ALA A CA 1
ATOM 785 C C . ALA A 1 98 ? 1.491 5.536 23.662 1.00 89.69 98 ALA A C 1
ATOM 787 O O . ALA A 1 98 ? 0.671 5.685 24.564 1.00 89.69 98 ALA A O 1
ATOM 788 N N . GLU A 1 99 ? 1.866 4.316 23.260 1.00 87.38 99 GLU A N 1
ATOM 789 C CA . GLU A 1 99 ? 1.339 3.076 23.860 1.00 87.38 99 GLU A CA 1
ATOM 790 C C . GLU A 1 99 ? 1.564 3.014 25.378 1.00 87.38 99 GLU A C 1
ATOM 792 O O . GLU A 1 99 ? 0.743 2.471 26.114 1.00 87.38 99 GLU A O 1
ATOM 797 N N . ARG A 1 100 ? 2.643 3.628 25.883 1.00 87.38 100 ARG A N 1
ATOM 798 C CA . ARG A 1 100 ? 2.931 3.669 27.326 1.00 87.38 100 ARG A CA 1
ATOM 799 C C . ARG A 1 100 ? 1.981 4.577 28.098 1.00 87.38 100 ARG A C 1
ATOM 801 O O . ARG A 1 100 ? 1.794 4.327 29.290 1.00 87.38 100 ARG A O 1
ATOM 808 N N . VAL A 1 101 ? 1.446 5.609 27.440 1.00 86.56 101 VAL A N 1
ATOM 809 C CA . VAL A 1 101 ? 0.463 6.556 27.993 1.00 86.56 101 VAL A CA 1
ATOM 810 C C . VAL A 1 101 ? -0.895 5.868 28.105 1.00 86.56 101 VAL A C 1
ATOM 812 O O . VAL A 1 101 ? -1.545 5.945 29.140 1.00 86.56 101 VAL A O 1
ATOM 815 N N . PHE A 1 102 ? -1.264 5.082 27.094 1.00 85.94 102 PHE A N 1
ATOM 816 C CA . PHE A 1 102 ? -2.515 4.323 27.056 1.00 85.94 102 PHE A CA 1
ATOM 817 C C . PHE A 1 102 ? -2.410 2.920 27.668 1.00 85.94 102 PHE A C 1
ATOM 819 O O . PHE A 1 102 ? -3.170 2.028 27.306 1.00 85.94 102 PHE A O 1
ATOM 826 N N . ARG A 1 103 ? -1.494 2.688 28.618 1.00 82.50 103 ARG A N 1
ATOM 827 C CA . ARG A 1 103 ? -1.283 1.352 29.213 1.00 82.50 103 ARG A CA 1
ATOM 828 C C . ARG A 1 103 ? -2.550 0.735 29.818 1.00 82.50 103 ARG A C 1
ATOM 830 O O . ARG A 1 103 ? -2.673 -0.483 29.840 1.00 82.50 103 ARG A O 1
ATOM 837 N N . GLN A 1 104 ? -3.459 1.574 30.311 1.00 82.62 104 GLN A N 1
ATOM 838 C CA . GLN A 1 104 ? -4.738 1.162 30.898 1.00 82.62 104 GLN A CA 1
ATOM 839 C C . GLN A 1 104 ? -5.872 1.033 29.862 1.00 82.62 104 GLN A C 1
ATOM 841 O O . GLN A 1 104 ? -6.888 0.422 30.167 1.00 82.62 104 GLN A O 1
ATOM 846 N N . ASP A 1 105 ? -5.694 1.556 28.643 1.00 82.44 105 ASP A N 1
ATOM 847 C CA . ASP A 1 105 ? -6.620 1.380 27.514 1.00 82.44 105 ASP A CA 1
ATOM 848 C C . ASP A 1 105 ? -5.829 1.064 26.225 1.00 82.44 105 ASP A C 1
ATOM 850 O O . ASP A 1 105 ? -5.601 1.945 25.389 1.00 82.44 105 ASP A O 1
ATOM 854 N N . PRO A 1 106 ? -5.403 -0.200 26.023 1.00 79.25 106 PRO A N 1
ATOM 855 C CA . PRO A 1 106 ? -4.680 -0.611 24.817 1.00 79.25 106 PRO A CA 1
ATOM 856 C C . PRO A 1 106 ? -5.432 -0.296 23.516 1.00 79.25 106 PRO A C 1
ATOM 858 O O . PRO A 1 106 ? -4.823 -0.120 22.457 1.00 79.25 106 PRO A O 1
ATOM 861 N N . TYR A 1 107 ? -6.762 -0.195 23.577 1.00 80.94 107 TYR A N 1
ATOM 862 C CA . TYR A 1 107 ? -7.569 0.134 22.416 1.00 80.94 107 TYR A CA 1
ATOM 863 C C . TYR A 1 107 ? -7.432 1.607 22.011 1.00 80.94 107 TYR A C 1
ATOM 865 O O . TYR A 1 107 ? -7.406 1.905 20.816 1.00 80.94 107 TYR A O 1
ATOM 873 N N . ALA A 1 108 ? -7.251 2.529 22.960 1.00 83.44 108 ALA A N 1
ATOM 874 C CA . ALA A 1 108 ? -6.960 3.932 22.654 1.00 83.44 108 ALA A CA 1
ATOM 875 C C . ALA A 1 108 ? -5.666 4.089 21.830 1.00 83.44 108 ALA A C 1
ATOM 877 O O . ALA A 1 108 ? -5.624 4.878 20.881 1.00 83.44 108 ALA A O 1
ATOM 878 N N . ALA A 1 109 ? -4.639 3.279 22.109 1.00 84.62 109 ALA A N 1
ATOM 879 C CA . ALA A 1 109 ? -3.422 3.248 21.298 1.00 84.62 109 ALA A CA 1
ATOM 880 C C . ALA A 1 109 ? -3.683 2.747 19.864 1.00 84.62 109 ALA A C 1
ATOM 882 O O . ALA A 1 109 ? -3.192 3.334 18.895 1.00 84.62 109 ALA A O 1
ATOM 883 N N . ASN A 1 110 ? -4.503 1.702 19.706 1.00 84.19 110 ASN A N 1
ATOM 884 C CA . ASN A 1 110 ? -4.917 1.212 18.387 1.00 84.19 110 ASN A CA 1
ATOM 885 C C . ASN A 1 110 ? -5.736 2.258 17.623 1.00 84.19 110 ASN A C 1
ATOM 887 O O . ASN A 1 110 ? -5.499 2.483 16.434 1.00 84.19 110 ASN A O 1
ATOM 891 N N . LEU A 1 111 ? -6.653 2.947 18.302 1.00 86.62 111 LEU A N 1
ATOM 892 C CA . LEU A 1 111 ? -7.431 4.031 17.720 1.00 86.62 111 LEU A CA 1
ATOM 893 C C . LEU A 1 111 ? -6.522 5.161 17.225 1.00 86.62 111 LEU A C 1
ATOM 895 O O . LEU A 1 111 ? -6.702 5.633 16.103 1.00 86.62 111 LEU A O 1
ATOM 899 N N . LEU A 1 112 ? -5.505 5.550 18.001 1.00 89.50 112 LEU A N 1
ATOM 900 C CA . LEU A 1 112 ? -4.531 6.553 17.571 1.00 89.50 112 LEU A CA 1
ATOM 901 C C . LEU A 1 112 ? -3.814 6.129 16.280 1.00 89.50 112 LEU A C 1
ATOM 903 O O . LEU A 1 112 ? -3.658 6.941 15.365 1.00 89.50 112 LEU A O 1
ATOM 907 N N . ARG A 1 113 ? -3.439 4.849 16.155 1.00 89.12 113 ARG A N 1
ATOM 908 C CA . ARG A 1 113 ? -2.848 4.298 14.923 1.00 89.12 113 ARG A CA 1
ATOM 909 C C . ARG A 1 113 ? -3.826 4.339 13.746 1.00 89.12 113 ARG A C 1
ATOM 911 O O . ARG A 1 113 ? -3.438 4.771 12.664 1.00 89.12 113 ARG A O 1
ATOM 918 N N . ILE A 1 114 ? -5.092 3.971 13.954 1.00 87.06 114 ILE A N 1
ATOM 919 C CA . ILE A 1 114 ? -6.145 4.040 12.925 1.00 87.06 114 ILE A CA 1
ATOM 920 C C . ILE A 1 114 ? -6.338 5.481 12.437 1.00 87.06 114 ILE A C 1
ATOM 922 O O . ILE A 1 114 ? -6.389 5.721 11.229 1.00 87.06 114 ILE A O 1
ATOM 926 N N . LEU A 1 115 ? -6.435 6.442 13.360 1.00 88.75 115 LEU A N 1
ATOM 927 C CA . LEU A 1 115 ? -6.564 7.862 13.030 1.00 88.75 115 LEU A CA 1
ATOM 928 C C . LEU A 1 115 ? -5.329 8.366 12.278 1.00 88.75 115 LEU A C 1
ATOM 930 O O . LEU A 1 115 ? -5.475 9.059 11.276 1.00 88.75 115 LEU A O 1
ATOM 934 N N . THR A 1 116 ? -4.133 7.933 12.680 1.00 91.31 116 THR A N 1
ATOM 935 C CA . THR A 1 116 ? -2.888 8.269 11.977 1.00 91.31 116 THR A CA 1
ATOM 936 C C . THR A 1 116 ? -2.890 7.770 10.532 1.00 91.31 116 THR A C 1
ATOM 938 O O . THR A 1 116 ? -2.537 8.523 9.628 1.00 91.31 116 THR A O 1
ATOM 941 N N . THR A 1 117 ? -3.343 6.537 10.271 1.00 88.31 117 THR A N 1
ATOM 942 C CA . THR A 1 117 ? -3.449 6.001 8.900 1.00 88.31 117 THR A CA 1
ATOM 943 C C . THR A 1 117 ? -4.401 6.834 8.034 1.00 88.31 117 THR A C 1
ATOM 945 O O . THR A 1 117 ? -4.178 6.958 6.833 1.00 88.31 117 THR A O 1
ATOM 948 N N . ARG A 1 118 ? -5.441 7.453 8.614 1.00 86.38 118 ARG A N 1
ATOM 949 C CA . ARG A 1 118 ? -6.377 8.324 7.872 1.00 86.38 118 ARG A CA 1
ATOM 950 C C . ARG A 1 118 ? -5.758 9.653 7.434 1.00 86.38 118 ARG A C 1
ATOM 952 O O . ARG A 1 118 ? -6.253 10.237 6.477 1.00 86.38 118 ARG A O 1
ATOM 959 N N . CYS A 1 119 ? -4.694 10.103 8.096 1.00 89.31 119 CYS A N 1
ATOM 960 C CA . CYS A 1 119 ? -3.921 11.282 7.698 1.00 89.31 119 CYS A CA 1
ATOM 961 C C . CYS A 1 119 ? -2.945 10.990 6.544 1.00 89.31 119 CYS A C 1
ATOM 963 O O . CYS A 1 119 ? -2.400 11.920 5.955 1.00 89.31 119 CYS A O 1
ATOM 965 N N . MET A 1 120 ? -2.693 9.714 6.225 1.00 89.75 120 MET A N 1
ATOM 966 C CA . MET A 1 120 ? -1.735 9.326 5.189 1.00 89.75 120 MET A CA 1
ATOM 967 C C . MET A 1 120 ? -2.283 9.566 3.782 1.00 89.75 120 MET A C 1
ATOM 969 O O . MET A 1 120 ? -3.483 9.438 3.526 1.00 89.75 120 MET A O 1
ATOM 973 N N . THR A 1 121 ? -1.384 9.849 2.840 1.00 90.88 121 THR A N 1
ATOM 974 C CA . THR A 1 121 ? -1.739 9.876 1.418 1.00 90.88 121 THR A CA 1
ATOM 975 C C . THR A 1 121 ? -1.945 8.454 0.890 1.00 90.88 121 THR A C 1
ATOM 977 O O . THR A 1 121 ? -1.630 7.455 1.539 1.00 90.88 121 THR A O 1
ATOM 980 N N . GLN A 1 122 ? -2.518 8.337 -0.305 1.00 91.62 122 GLN A N 1
ATOM 981 C CA . GLN A 1 122 ? -2.621 7.043 -0.969 1.00 91.62 122 GLN A CA 1
ATOM 982 C C . GLN A 1 122 ? -1.323 6.727 -1.714 1.00 91.62 122 GLN A C 1
ATOM 984 O O . GLN A 1 122 ? -0.766 7.579 -2.403 1.00 91.62 122 GLN A O 1
ATOM 989 N N . ALA A 1 123 ? -0.878 5.474 -1.625 1.00 95.50 123 ALA A N 1
ATOM 990 C CA . ALA A 1 123 ? 0.170 4.972 -2.502 1.00 95.50 123 ALA A CA 1
ATOM 991 C C . ALA A 1 123 ? -0.357 4.844 -3.939 1.00 95.50 123 ALA A C 1
ATOM 993 O O . ALA A 1 123 ? -1.464 4.340 -4.151 1.00 95.50 123 ALA A O 1
ATOM 994 N N . VAL A 1 124 ? 0.451 5.255 -4.912 1.00 97.88 124 VAL A N 1
ATOM 995 C CA . VAL A 1 124 ? 0.078 5.339 -6.328 1.00 97.88 124 VAL A CA 1
ATOM 996 C C . VAL A 1 124 ? 1.136 4.693 -7.214 1.00 97.88 124 VAL A C 1
ATOM 998 O O . VAL A 1 124 ? 2.336 4.800 -6.951 1.00 97.88 124 VAL A O 1
ATOM 1001 N N . TYR A 1 125 ? 0.684 4.010 -8.261 1.00 98.62 125 TYR A N 1
ATOM 1002 C CA . TYR A 1 125 ? 1.524 3.605 -9.380 1.00 98.62 125 TYR A CA 1
ATOM 1003 C C . TYR A 1 125 ? 1.882 4.813 -10.239 1.00 98.62 125 TYR A C 1
ATOM 1005 O O . TYR A 1 125 ? 1.094 5.755 -10.331 1.00 98.62 125 TYR A O 1
ATOM 1013 N N . PHE A 1 126 ? 3.052 4.776 -10.863 1.00 98.56 126 PHE A N 1
ATOM 1014 C CA . PHE A 1 126 ? 3.525 5.836 -11.745 1.00 98.56 126 PHE A CA 1
ATOM 1015 C C . PHE A 1 126 ? 4.598 5.310 -12.709 1.00 98.56 126 PHE A C 1
ATOM 1017 O O . PHE A 1 126 ? 5.227 4.279 -12.445 1.00 98.56 126 PHE A O 1
ATOM 1024 N N . SER A 1 127 ? 4.803 6.029 -13.812 1.00 98.19 127 SER A N 1
ATOM 1025 C CA . SER A 1 127 ? 5.937 5.831 -14.719 1.00 98.19 127 SER A CA 1
ATOM 1026 C C . SER A 1 127 ? 7.160 6.577 -14.198 1.00 98.19 127 SER A C 1
ATOM 1028 O O . SER A 1 127 ? 7.069 7.758 -13.861 1.00 98.19 127 SER A O 1
ATOM 1030 N N . SER A 1 128 ? 8.324 5.928 -14.177 1.00 97.94 128 SER A N 1
ATOM 1031 C CA . SER A 1 128 ? 9.566 6.562 -13.724 1.00 97.94 128 SER A CA 1
ATOM 1032 C C . SER A 1 128 ? 9.949 7.812 -14.534 1.00 97.94 128 SER A C 1
ATOM 1034 O O . SER A 1 128 ? 10.540 8.724 -13.969 1.00 97.94 128 SER A O 1
ATOM 1036 N N . GLY A 1 129 ? 9.568 7.914 -15.811 1.00 97.06 129 GLY A N 1
ATOM 1037 C CA . GLY A 1 129 ? 9.837 9.106 -16.626 1.00 97.06 129 GLY A CA 1
ATOM 1038 C C . GLY A 1 129 ? 8.960 10.326 -16.313 1.00 97.06 129 GLY A C 1
ATOM 1039 O O . GLY A 1 129 ? 9.330 11.435 -16.681 1.00 97.06 129 GLY A O 1
ATOM 1040 N N . GLU A 1 130 ? 7.830 10.160 -15.615 1.00 97.25 130 GLU A N 1
ATOM 1041 C CA . GLU A 1 130 ? 6.908 11.270 -15.296 1.00 97.25 130 GLU A CA 1
ATOM 1042 C C . GLU A 1 130 ? 7.110 11.856 -13.889 1.00 97.25 130 GLU A C 1
ATOM 1044 O O . GLU A 1 130 ? 6.471 12.840 -13.521 1.00 97.25 130 GLU A O 1
ATOM 1049 N N . VAL A 1 131 ? 7.969 11.248 -13.067 1.00 96.69 131 VAL A N 1
ATOM 1050 C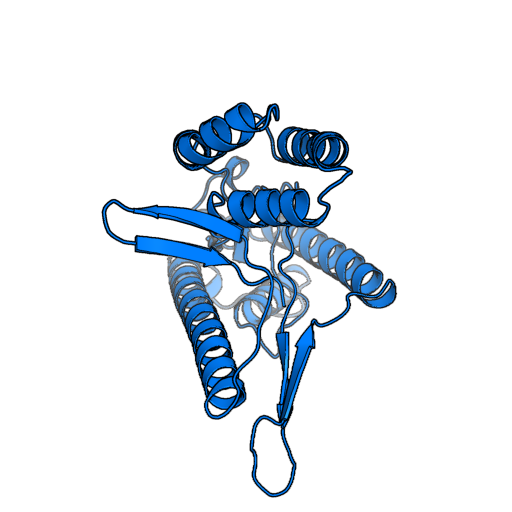 CA . VAL A 1 131 ? 8.211 11.661 -11.678 1.00 96.69 131 VAL A CA 1
ATOM 1051 C C . VAL A 1 131 ? 9.712 11.784 -11.444 1.00 96.69 131 VAL A C 1
ATOM 1053 O O . VAL A 1 131 ? 10.506 11.013 -11.980 1.00 96.69 131 VAL A O 1
ATOM 1056 N N . SER A 1 132 ? 10.124 12.743 -10.618 1.00 96.31 132 SER A N 1
ATOM 1057 C CA . SER A 1 132 ? 11.536 12.910 -10.283 1.00 96.31 132 SER A CA 1
ATOM 1058 C C . SER A 1 132 ? 12.027 11.798 -9.338 1.00 96.31 132 SER A C 1
ATOM 1060 O O . SER A 1 132 ? 11.310 11.367 -8.434 1.00 96.31 132 SER A O 1
ATOM 1062 N N . ALA A 1 133 ? 13.267 11.328 -9.516 1.00 95.56 133 ALA A N 1
ATOM 1063 C CA . ALA A 1 133 ? 13.825 10.227 -8.719 1.00 95.56 133 ALA A CA 1
ATOM 1064 C C . ALA A 1 133 ? 13.755 10.425 -7.183 1.00 95.56 133 ALA A C 1
ATOM 1066 O O . ALA A 1 133 ? 13.445 9.455 -6.485 1.00 95.56 133 ALA A O 1
ATOM 1067 N N . PRO A 1 134 ? 13.965 11.637 -6.620 1.00 95.25 134 PRO A N 1
ATOM 1068 C CA . PRO A 1 134 ? 13.786 11.879 -5.183 1.00 95.25 134 PRO A CA 1
ATOM 1069 C C . PRO A 1 134 ? 12.364 11.599 -4.666 1.00 95.25 134 PRO A C 1
ATOM 1071 O O . PRO A 1 134 ? 12.178 11.319 -3.483 1.00 95.25 134 PRO A O 1
ATOM 1074 N N . GLU A 1 135 ? 11.357 11.639 -5.539 1.00 95.81 135 GLU A N 1
ATOM 1075 C CA . GLU A 1 135 ? 9.952 11.420 -5.192 1.00 95.81 135 GLU A CA 1
ATOM 1076 C C . GLU A 1 135 ? 9.497 9.960 -5.339 1.00 95.81 135 GLU A C 1
ATOM 1078 O O . GLU A 1 135 ? 8.337 9.652 -5.054 1.00 95.81 135 GLU A O 1
ATOM 1083 N N . TYR A 1 136 ? 10.381 9.041 -5.745 1.00 97.38 136 TYR A N 1
ATOM 1084 C CA . TYR A 1 136 ? 10.059 7.608 -5.866 1.00 97.38 136 TYR A CA 1
ATOM 1085 C C . TYR A 1 136 ? 9.808 6.930 -4.518 1.00 97.38 136 TYR A C 1
ATOM 1087 O O . TYR A 1 136 ? 9.283 5.814 -4.467 1.00 97.38 136 TYR A O 1
ATOM 1095 N N . VAL A 1 137 ? 10.187 7.606 -3.434 1.00 95.88 137 VAL A N 1
ATOM 1096 C CA . VAL A 1 137 ? 10.144 7.088 -2.075 1.00 95.88 137 VAL A CA 1
ATOM 1097 C C . VAL A 1 137 ? 8.761 6.548 -1.709 1.00 95.88 137 VAL A C 1
ATOM 1099 O O . VAL A 1 137 ? 7.706 7.110 -2.024 1.00 95.88 137 VAL A O 1
ATOM 1102 N N . HIS A 1 138 ? 8.765 5.438 -0.984 1.00 96.50 138 HIS A N 1
ATOM 1103 C CA . HIS A 1 138 ? 7.572 4.860 -0.400 1.00 96.50 138 HIS A CA 1
ATOM 1104 C C . HIS A 1 138 ? 7.549 5.139 1.105 1.00 96.50 138 HIS A C 1
ATOM 1106 O O . HIS A 1 138 ? 8.042 4.338 1.902 1.00 96.50 138 HIS A O 1
ATOM 1112 N N . TYR A 1 139 ? 6.941 6.264 1.503 1.00 93.50 139 TYR A N 1
ATOM 1113 C CA . TYR A 1 139 ? 6.919 6.767 2.883 1.00 93.50 139 TYR A CA 1
ATOM 1114 C C . TYR A 1 139 ? 6.540 5.697 3.916 1.00 93.50 139 TYR A C 1
ATOM 1116 O O . TYR A 1 139 ? 7.278 5.461 4.872 1.00 93.50 139 TYR A O 1
ATOM 1124 N N . GLY A 1 140 ? 5.429 4.991 3.686 1.00 89.62 140 GLY A N 1
ATOM 1125 C CA . GLY A 1 140 ? 4.922 3.979 4.621 1.00 89.62 140 GLY A CA 1
ATOM 1126 C C . GLY A 1 140 ? 5.765 2.703 4.736 1.00 89.62 140 GLY A C 1
ATOM 1127 O O . GLY A 1 140 ? 5.593 1.973 5.702 1.00 89.62 140 GLY A O 1
ATOM 1128 N N . LEU A 1 141 ? 6.664 2.439 3.780 1.00 91.75 141 LEU A N 1
ATOM 1129 C CA . LEU A 1 141 ? 7.582 1.288 3.821 1.00 91.75 141 LEU A CA 1
ATOM 1130 C C . LEU A 1 141 ? 9.014 1.711 4.171 1.00 91.75 141 LEU A C 1
ATOM 1132 O O . LEU A 1 141 ? 9.893 0.862 4.250 1.00 91.75 141 LEU A O 1
ATOM 1136 N N . ALA A 1 142 ? 9.267 3.018 4.316 1.00 92.19 142 ALA A N 1
ATOM 1137 C CA . ALA A 1 142 ? 10.610 3.585 4.424 1.00 92.19 142 ALA A CA 1
ATOM 1138 C C . ALA A 1 142 ? 11.582 3.079 3.330 1.00 92.19 142 ALA A C 1
ATOM 1140 O O . ALA A 1 142 ? 12.784 2.966 3.558 1.00 92.19 142 ALA A O 1
ATOM 1141 N N . ALA A 1 143 ? 11.065 2.784 2.131 1.00 94.62 143 ALA A N 1
ATOM 1142 C CA . ALA A 1 143 ? 11.847 2.268 1.011 1.00 94.62 143 ALA A CA 1
ATOM 1143 C C . ALA A 1 143 ? 12.118 3.384 -0.015 1.00 94.62 143 ALA A C 1
ATOM 1145 O O . ALA A 1 143 ? 11.182 4.098 -0.381 1.00 94.62 143 ALA A O 1
ATOM 1146 N N . PRO A 1 144 ? 13.356 3.536 -0.525 1.00 96.00 144 PRO A N 1
ATOM 1147 C CA . PRO A 1 144 ? 13.688 4.584 -1.496 1.00 96.00 144 PRO A CA 1
ATOM 1148 C C . PRO A 1 144 ? 13.041 4.353 -2.868 1.00 96.00 144 PRO A C 1
ATOM 1150 O O . PRO A 1 144 ? 12.807 5.299 -3.609 1.00 96.00 144 PRO A O 1
ATOM 1153 N N . ILE A 1 145 ? 12.750 3.096 -3.205 1.00 98.06 145 ILE A N 1
ATOM 1154 C CA . ILE A 1 145 ? 12.118 2.699 -4.458 1.00 98.06 145 ILE A CA 1
ATOM 1155 C C . ILE A 1 145 ? 11.315 1.419 -4.237 1.00 98.06 145 ILE A C 1
ATOM 1157 O O . ILE A 1 145 ? 11.727 0.549 -3.465 1.00 98.06 145 ILE A O 1
ATOM 1161 N N . TYR A 1 146 ? 10.170 1.302 -4.905 1.00 98.62 146 TYR A N 1
ATOM 1162 C CA . TYR A 1 146 ? 9.279 0.159 -4.760 1.00 98.62 146 TYR A CA 1
ATOM 1163 C C . TYR A 1 146 ? 8.426 -0.058 -6.017 1.00 98.62 146 TYR A C 1
ATOM 1165 O O . TYR A 1 146 ? 8.125 0.875 -6.762 1.00 98.62 146 TYR A O 1
ATOM 1173 N N . THR A 1 147 ? 8.020 -1.305 -6.250 1.00 98.69 147 THR A N 1
ATOM 1174 C CA . THR A 1 147 ? 7.014 -1.683 -7.250 1.00 98.69 147 THR A CA 1
ATOM 1175 C C . THR A 1 147 ? 6.242 -2.910 -6.766 1.00 98.69 147 THR A C 1
ATOM 1177 O O . THR A 1 147 ? 6.552 -3.465 -5.717 1.00 98.69 147 THR A O 1
ATOM 1180 N N . HIS A 1 148 ? 5.226 -3.348 -7.504 1.00 98.69 148 HIS A N 1
ATOM 1181 C CA . HIS A 1 148 ? 4.591 -4.642 -7.263 1.00 98.69 148 HIS A CA 1
ATOM 1182 C C . HIS A 1 148 ? 4.977 -5.644 -8.345 1.00 98.69 148 HIS A C 1
ATOM 1184 O O . HIS A 1 148 ? 4.819 -5.374 -9.529 1.00 98.69 148 HIS A O 1
ATOM 1190 N N . PHE A 1 149 ? 5.454 -6.809 -7.919 1.00 98.56 149 PHE A N 1
ATOM 1191 C CA . PHE A 1 149 ? 5.904 -7.889 -8.796 1.00 98.56 149 PHE A CA 1
ATOM 1192 C C . PHE A 1 149 ? 5.317 -9.259 -8.411 1.00 98.56 149 PHE A C 1
ATOM 1194 O O . PHE A 1 149 ? 5.103 -10.127 -9.254 1.00 98.56 149 PHE A O 1
ATOM 1201 N N . THR A 1 150 ? 5.050 -9.475 -7.128 1.00 98.25 150 THR A N 1
ATOM 1202 C CA . THR A 1 150 ? 4.820 -10.800 -6.536 1.00 98.25 150 THR A CA 1
ATOM 1203 C C . THR A 1 150 ? 3.400 -11.365 -6.684 1.00 98.25 150 THR A C 1
ATOM 1205 O O . THR A 1 150 ? 3.069 -12.370 -6.058 1.00 98.25 150 THR A O 1
ATOM 1208 N N . SER A 1 151 ? 2.496 -10.742 -7.447 1.00 97.88 151 SER A N 1
ATOM 1209 C CA . SER A 1 151 ? 1.118 -11.240 -7.621 1.00 97.88 151 SER A CA 1
ATOM 1210 C C . SER A 1 151 ? 0.484 -10.911 -8.992 1.00 97.88 151 SER A C 1
ATOM 1212 O O . SER A 1 151 ? -0.598 -10.311 -9.023 1.00 97.88 151 SER A O 1
ATOM 1214 N N . PRO A 1 152 ? 1.077 -11.340 -10.127 1.00 98.12 152 PRO A N 1
ATOM 1215 C CA . PRO A 1 152 ? 0.568 -11.057 -11.480 1.00 98.12 152 PRO A CA 1
ATOM 1216 C C . PRO A 1 152 ? -0.837 -11.596 -11.765 1.00 98.12 152 PRO A C 1
ATOM 1218 O O . PRO A 1 152 ? -1.570 -10.992 -12.539 1.00 98.12 152 PRO A O 1
ATOM 1221 N N . ILE A 1 153 ? -1.263 -12.667 -11.090 1.00 98.06 153 ILE A N 1
ATOM 1222 C CA . ILE A 1 153 ? -2.596 -13.269 -11.282 1.00 98.06 153 ILE A CA 1
ATOM 1223 C C . ILE A 1 153 ? -3.729 -12.292 -10.921 1.00 98.06 153 ILE A C 1
ATOM 1225 O O . ILE A 1 153 ? -4.786 -12.301 -11.541 1.00 98.06 153 ILE A O 1
ATOM 1229 N N . ARG A 1 154 ? -3.516 -11.433 -9.917 1.00 96.81 154 ARG A N 1
ATOM 1230 C CA . ARG A 1 154 ? -4.565 -10.573 -9.333 1.00 96.81 154 ARG A CA 1
ATOM 1231 C C . ARG A 1 154 ? -4.295 -9.075 -9.474 1.00 96.81 154 ARG A C 1
ATOM 1233 O O . ARG A 1 154 ? -5.065 -8.263 -8.964 1.00 96.81 154 ARG A O 1
ATOM 1240 N N . ARG A 1 155 ? -3.184 -8.687 -10.104 1.00 97.69 155 ARG A N 1
ATOM 1241 C CA . ARG A 1 155 ? -2.783 -7.284 -10.270 1.00 97.69 155 ARG A CA 1
ATOM 1242 C C . ARG A 1 155 ? -2.126 -7.076 -11.628 1.00 97.69 155 ARG A C 1
ATOM 1244 O O . ARG A 1 155 ? -1.080 -7.645 -11.919 1.00 97.69 155 ARG A O 1
ATOM 1251 N N . TYR A 1 156 ? -2.706 -6.185 -12.427 1.00 98.12 156 TYR A N 1
ATOM 1252 C CA . TYR A 1 156 ? -2.179 -5.877 -13.757 1.00 98.12 156 TYR A CA 1
ATOM 1253 C C . TYR A 1 156 ? -0.843 -5.112 -13.721 1.00 98.12 156 TYR A C 1
ATOM 1255 O O . TYR A 1 156 ? -0.021 -5.281 -14.615 1.00 98.12 156 TYR A O 1
ATOM 1263 N N . ALA A 1 157 ? -0.583 -4.329 -12.664 1.00 98.19 157 ALA A N 1
ATOM 1264 C CA . ALA A 1 157 ? 0.719 -3.681 -12.469 1.00 98.19 157 ALA A CA 1
ATOM 1265 C C . ALA A 1 157 ? 1.862 -4.706 -12.453 1.00 98.19 157 ALA A C 1
ATOM 1267 O O . ALA A 1 157 ? 2.850 -4.537 -13.159 1.00 98.19 157 ALA A O 1
ATOM 1268 N N . ASP A 1 158 ? 1.685 -5.806 -11.719 1.00 98.62 158 ASP A N 1
ATOM 1269 C CA . ASP A 1 158 ? 2.649 -6.898 -11.667 1.00 98.62 158 ASP A CA 1
ATOM 1270 C C . ASP A 1 158 ? 2.853 -7.521 -13.058 1.00 98.62 158 ASP A C 1
ATOM 1272 O O . ASP A 1 158 ? 3.988 -7.772 -13.436 1.00 98.62 158 ASP A O 1
ATOM 1276 N N . VAL A 1 159 ? 1.809 -7.688 -13.879 1.00 98.12 159 VAL A N 1
ATOM 1277 C CA . VAL A 1 159 ? 1.959 -8.183 -15.267 1.00 98.12 159 VAL A CA 1
ATOM 1278 C C . VAL A 1 159 ? 2.869 -7.271 -16.101 1.00 98.12 159 VAL A C 1
ATOM 1280 O O . VAL A 1 159 ? 3.732 -7.760 -16.832 1.00 98.12 159 VAL A O 1
ATOM 1283 N N . ILE A 1 160 ? 2.717 -5.950 -15.981 1.00 97.75 160 ILE A N 1
ATOM 1284 C CA . ILE A 1 160 ? 3.580 -4.977 -16.672 1.00 97.75 160 ILE A CA 1
ATOM 1285 C C . ILE A 1 160 ? 5.020 -5.084 -16.167 1.00 97.75 160 ILE A C 1
ATOM 1287 O O . ILE A 1 160 ? 5.952 -5.153 -16.965 1.00 97.75 160 ILE A O 1
ATOM 1291 N N . VAL A 1 161 ? 5.202 -5.150 -14.848 1.00 98.38 161 VAL A N 1
ATOM 1292 C CA . VAL A 1 161 ? 6.514 -5.304 -14.205 1.00 98.38 161 VAL A CA 1
ATOM 1293 C C . VAL A 1 161 ? 7.188 -6.614 -14.623 1.00 98.38 161 VAL A C 1
ATOM 1295 O O . VAL A 1 161 ? 8.384 -6.612 -14.891 1.00 98.38 161 VAL A O 1
ATOM 1298 N N . HIS A 1 162 ? 6.441 -7.714 -14.763 1.00 98.31 162 HIS A N 1
ATOM 1299 C CA . HIS A 1 162 ? 6.945 -8.991 -15.288 1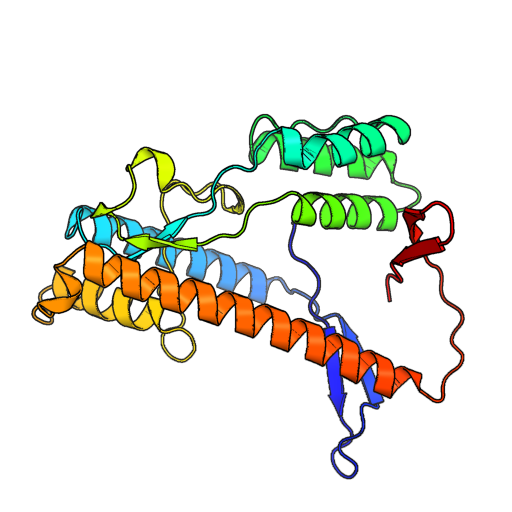.00 98.31 162 HIS A CA 1
ATOM 1300 C C . HIS A 1 162 ? 7.434 -8.859 -16.735 1.00 98.31 162 HIS A C 1
ATOM 1302 O O . HIS A 1 162 ? 8.520 -9.340 -17.050 1.00 98.31 162 HIS A O 1
ATOM 1308 N N . ARG A 1 163 ? 6.690 -8.161 -17.607 1.00 97.62 163 ARG A N 1
ATOM 1309 C CA . ARG A 1 163 ? 7.112 -7.894 -18.998 1.00 97.62 163 ARG A CA 1
ATOM 1310 C C . ARG A 1 163 ? 8.372 -7.030 -19.060 1.00 97.62 163 ARG A C 1
ATOM 1312 O O . ARG A 1 163 ? 9.291 -7.346 -19.813 1.00 97.62 163 ARG A O 1
ATOM 1319 N N . LEU A 1 164 ? 8.434 -5.976 -18.245 1.00 97.81 164 LEU A N 1
ATOM 1320 C CA . LEU A 1 164 ? 9.622 -5.131 -18.109 1.00 97.81 164 LEU A CA 1
ATOM 1321 C C . LEU A 1 164 ? 10.818 -5.952 -17.609 1.00 97.81 164 LEU A C 1
ATOM 1323 O O . LEU A 1 164 ? 11.906 -5.860 -18.169 1.00 97.81 164 LEU A O 1
ATOM 1327 N N . LEU A 1 165 ? 10.628 -6.801 -16.598 1.00 98.19 165 LEU A N 1
ATOM 1328 C CA . LEU A 1 165 ? 11.706 -7.615 -16.041 1.00 98.19 165 LEU A CA 1
ATOM 1329 C C . LEU A 1 165 ? 12.219 -8.633 -17.064 1.00 98.19 165 LEU A C 1
ATOM 1331 O O . LEU A 1 165 ? 13.430 -8.726 -17.250 1.00 98.19 165 LEU A O 1
ATOM 1335 N N . ALA A 1 166 ? 11.324 -9.324 -17.773 1.00 98.06 166 ALA A N 1
ATOM 1336 C CA . ALA A 1 166 ? 11.688 -10.244 -18.849 1.00 98.06 166 ALA A CA 1
ATOM 1337 C C . ALA A 1 166 ? 12.534 -9.548 -19.927 1.00 98.06 166 ALA A C 1
ATOM 1339 O O . ALA A 1 166 ? 13.576 -10.073 -20.322 1.00 98.06 166 ALA A O 1
ATOM 1340 N N . ALA A 1 167 ? 12.149 -8.333 -20.332 1.00 97.25 167 ALA A N 1
ATOM 1341 C CA . ALA A 1 167 ? 12.927 -7.540 -21.277 1.00 97.25 167 ALA A CA 1
ATOM 1342 C 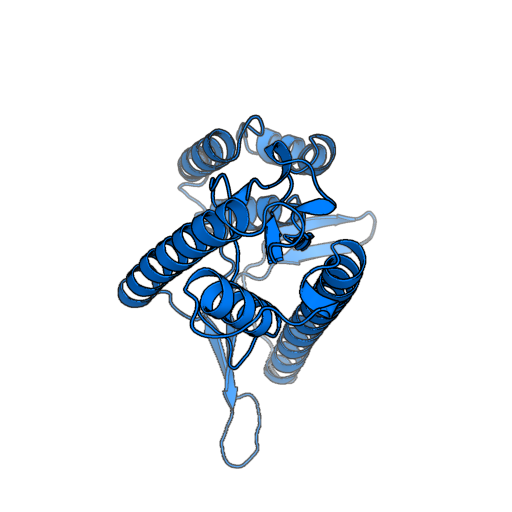C . ALA A 1 167 ? 14.280 -7.084 -20.714 1.00 97.25 167 ALA A C 1
ATOM 1344 O O . ALA A 1 167 ? 15.285 -7.125 -21.419 1.00 97.25 167 ALA A O 1
ATOM 1345 N N . SER A 1 168 ? 14.349 -6.726 -19.428 1.00 96.94 168 SER A N 1
ATOM 1346 C CA . SER A 1 168 ? 15.609 -6.335 -18.774 1.00 96.94 168 SER A CA 1
ATOM 1347 C C . SER A 1 168 ? 16.635 -7.466 -18.647 1.00 96.94 168 SER A C 1
ATOM 1349 O O . SER A 1 168 ? 17.808 -7.212 -18.363 1.00 96.94 168 SER A O 1
ATOM 1351 N N . LEU A 1 169 ? 16.174 -8.708 -18.803 1.00 97.06 169 LEU A N 1
ATOM 1352 C CA . LEU A 1 169 ? 16.974 -9.927 -18.749 1.00 97.06 169 LEU A CA 1
ATOM 1353 C C . LEU A 1 169 ? 17.215 -10.524 -20.145 1.00 97.06 169 LEU A C 1
ATOM 1355 O O . LEU A 1 169 ? 17.879 -11.547 -20.251 1.00 97.06 169 LEU A O 1
ATOM 1359 N N . GLY A 1 170 ? 16.688 -9.904 -21.207 1.00 96.06 170 GLY A N 1
ATOM 1360 C CA . GLY A 1 170 ? 16.850 -10.379 -22.582 1.00 96.06 170 GLY A CA 1
ATOM 1361 C C . GLY A 1 170 ? 15.974 -11.577 -22.966 1.00 96.06 170 GLY A C 1
ATOM 1362 O O . GLY A 1 170 ? 16.175 -12.142 -24.034 1.00 96.06 170 GLY A O 1
ATOM 1363 N N . TYR A 1 171 ? 14.988 -11.960 -22.146 1.00 96.81 171 TYR A N 1
ATOM 1364 C CA . TYR A 1 171 ? 14.066 -13.060 -22.471 1.00 96.81 171 TYR A CA 1
ATOM 1365 C C . TYR A 1 171 ? 13.027 -12.688 -23.536 1.00 96.81 171 TYR A C 1
ATOM 1367 O O . TYR A 1 171 ? 12.485 -13.566 -24.202 1.00 96.81 171 TYR A O 1
ATOM 1375 N N . ALA A 1 172 ? 12.715 -11.399 -23.678 1.00 95.25 172 ALA A N 1
ATOM 1376 C CA . ALA A 1 172 ? 11.762 -10.886 -24.657 1.00 95.25 172 ALA A CA 1
ATOM 1377 C C . ALA A 1 172 ? 12.103 -9.438 -25.031 1.00 95.25 172 ALA A C 1
ATOM 1379 O O . ALA A 1 172 ? 12.767 -8.733 -24.274 1.00 95.25 172 ALA A O 1
ATOM 1380 N N . SER A 1 173 ? 11.622 -8.959 -26.176 1.00 93.75 173 SER A N 1
ATOM 1381 C CA . SER A 1 173 ? 11.681 -7.532 -26.498 1.00 93.75 173 SER A CA 1
ATOM 1382 C C . SER A 1 173 ? 10.632 -6.750 -25.700 1.00 93.75 173 SER A C 1
ATOM 1384 O O . SER A 1 173 ? 9.544 -7.250 -25.407 1.00 93.75 173 SER A O 1
ATOM 1386 N N . LEU A 1 174 ? 10.952 -5.505 -25.336 1.00 92.06 174 LEU A N 1
ATOM 1387 C CA . LEU A 1 174 ? 10.007 -4.629 -24.647 1.00 92.06 174 LEU A CA 1
ATOM 1388 C C . LEU A 1 174 ? 8.959 -4.111 -25.651 1.00 92.06 174 LEU A C 1
ATOM 1390 O O . LEU A 1 174 ? 9.351 -3.435 -26.609 1.00 92.06 174 LEU A O 1
ATOM 1394 N N . PRO A 1 175 ? 7.647 -4.358 -25.449 1.00 89.38 175 PRO A N 1
ATOM 1395 C CA . PRO A 1 175 ? 6.609 -3.829 -26.330 1.00 89.38 175 PRO A CA 1
ATOM 1396 C C . PRO A 1 175 ? 6.701 -2.308 -26.469 1.00 89.38 175 PRO A C 1
ATOM 1398 O O . PRO A 1 175 ? 6.906 -1.606 -25.479 1.00 89.38 175 PRO A O 1
ATOM 1401 N N . GLN A 1 176 ? 6.509 -1.795 -27.686 1.00 89.38 176 GLN A N 1
ATOM 1402 C CA . GLN A 1 176 ? 6.699 -0.375 -28.003 1.00 89.38 176 GLN A CA 1
ATOM 1403 C C . GLN A 1 176 ? 5.823 0.551 -27.142 1.00 89.38 176 GLN A C 1
ATOM 1405 O O . GLN A 1 176 ? 6.278 1.608 -26.710 1.00 89.38 176 GLN A O 1
ATOM 1410 N N . ASP A 1 177 ? 4.598 0.130 -26.815 1.00 87.69 177 ASP A N 1
ATOM 1411 C CA . ASP A 1 177 ? 3.700 0.897 -25.946 1.00 87.69 177 ASP A CA 1
ATOM 1412 C C . ASP A 1 177 ? 4.244 1.084 -24.526 1.00 87.69 177 ASP A C 1
ATOM 1414 O O . ASP A 1 177 ? 4.003 2.122 -23.916 1.00 87.69 177 ASP A O 1
ATOM 1418 N N . LEU A 1 178 ? 5.011 0.115 -24.012 1.00 90.69 178 LEU A N 1
ATOM 1419 C CA . LEU A 1 178 ? 5.607 0.186 -22.676 1.00 90.69 178 LEU A CA 1
ATOM 1420 C C . LEU A 1 178 ? 6.902 1.009 -22.644 1.00 90.69 178 LEU A C 1
ATOM 1422 O O . LEU A 1 178 ? 7.398 1.305 -21.563 1.00 90.69 178 LEU A O 1
ATOM 1426 N N . GLN A 1 179 ? 7.450 1.386 -23.802 1.00 92.88 179 GLN A N 1
ATOM 1427 C CA . GLN A 1 179 ? 8.629 2.253 -23.883 1.00 92.88 179 GLN A CA 1
ATOM 1428 C C . GLN A 1 179 ? 8.270 3.734 -23.710 1.00 92.88 179 GLN A C 1
ATOM 1430 O O . GLN A 1 179 ? 9.117 4.537 -23.325 1.00 92.88 179 GLN A O 1
ATOM 1435 N N . ASN A 1 180 ? 7.019 4.107 -23.988 1.00 95.69 180 ASN A N 1
ATOM 1436 C CA . ASN A 1 180 ? 6.553 5.483 -23.894 1.00 95.69 180 ASN A CA 1
ATOM 1437 C C . ASN A 1 180 ? 6.088 5.801 -22.464 1.00 95.69 180 ASN A C 1
ATOM 1439 O O . ASN A 1 180 ? 5.086 5.258 -21.997 1.00 95.69 180 ASN A O 1
ATOM 1443 N N . SER A 1 181 ? 6.788 6.723 -21.799 1.00 96.00 181 SER A N 1
ATOM 1444 C CA . SER A 1 181 ? 6.493 7.137 -20.421 1.00 96.00 181 SER A CA 1
ATOM 1445 C C . SER A 1 181 ? 5.056 7.632 -20.223 1.00 96.00 181 SER A C 1
ATOM 1447 O O . SER A 1 181 ? 4.400 7.242 -19.258 1.00 96.00 181 SER A O 1
ATOM 1449 N N . LYS A 1 182 ? 4.518 8.412 -21.168 1.00 96.38 182 LYS A N 1
ATOM 1450 C CA . LYS A 1 182 ? 3.153 8.952 -21.074 1.00 96.38 182 LYS A CA 1
ATOM 1451 C C . LYS A 1 182 ? 2.106 7.848 -21.149 1.00 96.38 182 LYS A C 1
ATOM 1453 O O . LYS A 1 182 ? 1.215 7.793 -20.311 1.00 96.38 182 LYS A O 1
ATOM 1458 N N . LYS A 1 183 ? 2.268 6.904 -22.083 1.00 96.25 183 LYS A N 1
ATOM 1459 C CA . LYS A 1 183 ? 1.392 5.721 -22.166 1.00 96.25 183 LYS A CA 1
ATOM 1460 C C . LYS A 1 183 ? 1.491 4.861 -20.903 1.00 96.25 183 LYS A C 1
ATOM 1462 O O . LYS A 1 183 ? 0.480 4.390 -20.392 1.00 96.25 183 LYS A O 1
ATOM 1467 N N . MET A 1 184 ? 2.702 4.669 -20.372 1.00 97.12 184 MET A N 1
ATOM 1468 C CA . MET A 1 184 ? 2.910 3.957 -19.107 1.00 97.12 184 MET A CA 1
ATOM 1469 C C . MET A 1 184 ? 2.181 4.653 -17.947 1.00 97.12 184 MET A C 1
ATOM 1471 O O . MET A 1 184 ? 1.568 3.981 -17.116 1.00 97.12 184 MET A O 1
ATOM 1475 N N . GLN A 1 185 ? 2.201 5.987 -17.912 1.00 97.94 185 GLN A N 1
ATOM 1476 C CA . GLN A 1 185 ? 1.503 6.781 -16.907 1.00 97.94 185 GLN A CA 1
ATOM 1477 C C . GLN A 1 185 ? -0.020 6.690 -17.042 1.00 97.94 185 GLN A C 1
ATOM 1479 O O . GLN A 1 185 ? -0.688 6.457 -16.041 1.00 97.94 185 GLN A O 1
ATOM 1484 N N . GLU A 1 186 ? -0.573 6.753 -18.255 1.00 97.56 186 GLU A N 1
ATOM 1485 C CA . GLU A 1 186 ? -2.010 6.538 -18.495 1.00 97.56 186 GLU A CA 1
ATOM 1486 C C . GLU A 1 186 ? -2.470 5.167 -17.973 1.00 97.56 186 GLU A C 1
ATOM 1488 O O . GLU A 1 186 ? -3.511 5.033 -17.320 1.00 97.56 186 GLU A O 1
ATOM 1493 N N . VAL A 1 187 ? -1.660 4.129 -18.205 1.00 97.31 187 VAL A N 1
ATOM 1494 C CA . VAL A 1 187 ? -1.918 2.790 -17.666 1.00 97.31 187 VAL A CA 1
ATOM 1495 C C . VAL A 1 187 ? -1.838 2.791 -16.138 1.00 97.31 187 VAL A C 1
ATOM 1497 O O . VAL A 1 187 ? -2.715 2.219 -15.486 1.00 97.31 187 VAL A O 1
ATOM 1500 N N . ALA A 1 188 ? -0.830 3.443 -15.553 1.00 98.12 188 ALA A N 1
ATOM 1501 C CA . ALA A 1 188 ? -0.697 3.581 -14.106 1.00 98.12 188 ALA A CA 1
ATOM 1502 C C . ALA A 1 188 ? -1.913 4.288 -13.483 1.00 98.12 188 ALA A C 1
ATOM 1504 O O . ALA A 1 188 ? -2.444 3.810 -12.478 1.00 98.12 188 ALA A O 1
ATOM 1505 N N . ASP A 1 189 ? -2.414 5.354 -14.105 1.00 98.25 189 ASP A N 1
ATOM 1506 C CA . ASP A 1 189 ? -3.577 6.118 -13.649 1.00 98.25 189 ASP A CA 1
ATOM 1507 C C . ASP A 1 189 ? -4.862 5.289 -13.693 1.00 98.25 189 ASP A C 1
ATOM 1509 O O . ASP A 1 189 ? -5.624 5.267 -12.720 1.00 98.25 189 ASP A O 1
ATOM 1513 N N . ASN A 1 190 ? -5.069 4.511 -14.758 1.00 98.44 190 ASN A N 1
ATOM 1514 C CA . ASN A 1 190 ? -6.181 3.566 -14.814 1.00 98.44 190 ASN A CA 1
ATOM 1515 C C . ASN A 1 190 ? -6.067 2.490 -13.717 1.00 98.44 190 ASN A C 1
ATOM 1517 O O . ASN A 1 190 ? -7.048 2.203 -13.027 1.00 98.44 190 ASN A O 1
ATOM 1521 N N . ILE A 1 191 ? -4.876 1.920 -13.491 1.00 98.31 191 ILE A N 1
ATOM 1522 C CA . ILE A 1 191 ? -4.662 0.944 -12.409 1.00 98.31 191 ILE A CA 1
ATOM 1523 C C . ILE A 1 191 ? -4.937 1.589 -11.042 1.00 98.31 191 ILE A C 1
ATOM 1525 O O . ILE A 1 191 ? -5.592 0.972 -10.201 1.00 98.31 191 ILE A O 1
ATOM 1529 N N . ASN A 1 192 ? -4.483 2.824 -10.815 1.00 98.31 192 ASN A N 1
ATOM 1530 C CA . ASN A 1 192 ? -4.736 3.584 -9.589 1.00 98.31 192 ASN A CA 1
ATOM 1531 C C . ASN A 1 192 ? -6.236 3.793 -9.355 1.00 98.31 192 ASN A C 1
ATOM 1533 O O . ASN A 1 192 ? -6.735 3.537 -8.254 1.00 98.31 192 ASN A O 1
ATOM 1537 N N . HIS A 1 193 ? -6.967 4.208 -10.391 1.00 98.00 193 HIS A N 1
ATOM 1538 C CA . HIS A 1 193 ? -8.413 4.380 -10.338 1.00 98.00 193 HIS A CA 1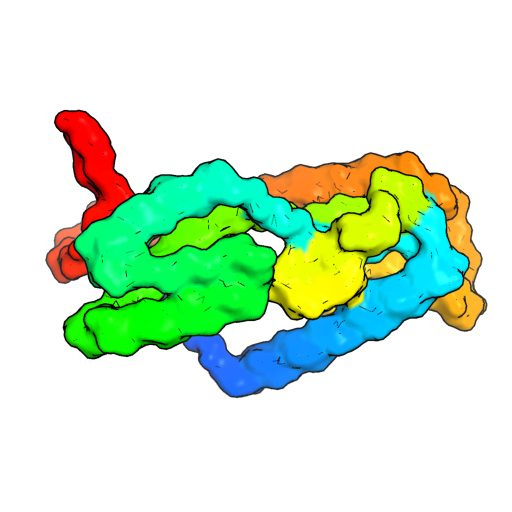
ATOM 1539 C C . HIS A 1 193 ? -9.119 3.060 -9.997 1.00 98.00 193 HIS A C 1
ATOM 1541 O O . HIS A 1 193 ? -9.874 2.990 -9.024 1.00 98.00 193 HIS A O 1
ATOM 1547 N N . ARG A 1 194 ? -8.811 1.975 -10.720 1.00 97.88 194 ARG A N 1
ATOM 1548 C CA . ARG A 1 194 ? -9.407 0.650 -10.480 1.00 97.88 194 ARG A CA 1
ATOM 1549 C C . ARG A 1 194 ? -9.061 0.091 -9.105 1.00 97.88 194 ARG A C 1
ATOM 1551 O O . ARG A 1 194 ? -9.930 -0.487 -8.456 1.00 97.88 194 ARG A O 1
ATOM 1558 N N . HIS A 1 195 ? -7.838 0.305 -8.623 1.00 95.69 195 HIS A N 1
ATOM 1559 C CA . HIS A 1 195 ? -7.433 -0.086 -7.274 1.00 95.69 195 HIS A CA 1
ATOM 1560 C C . HIS A 1 195 ? -8.275 0.623 -6.208 1.00 95.69 195 HIS A C 1
ATOM 1562 O O . HIS A 1 195 ? -8.750 -0.021 -5.273 1.00 95.69 195 HIS A O 1
ATOM 1568 N N . ARG A 1 196 ? -8.520 1.927 -6.378 1.00 94.75 196 ARG A N 1
ATOM 1569 C CA . ARG A 1 196 ? -9.373 2.709 -5.478 1.00 94.75 196 ARG A CA 1
ATOM 1570 C C . ARG A 1 196 ? -10.823 2.220 -5.503 1.00 94.75 196 ARG A C 1
ATOM 1572 O O . ARG A 1 196 ? -11.405 2.001 -4.444 1.00 94.75 196 ARG A O 1
ATOM 1579 N N . CYS A 1 197 ? -11.387 1.988 -6.690 1.00 97.00 197 CYS A N 1
ATOM 1580 C CA . CYS A 1 197 ? -12.730 1.421 -6.835 1.00 97.00 197 CYS A CA 1
ATOM 1581 C C . CYS A 1 197 ? -12.848 0.055 -6.147 1.00 97.00 197 CYS A C 1
ATOM 1583 O O . CYS A 1 197 ? -13.804 -0.172 -5.410 1.00 97.00 197 CYS A O 1
ATOM 1585 N N . ALA A 1 198 ? -11.858 -0.825 -6.322 1.00 95.81 198 ALA A N 1
ATOM 1586 C CA . ALA A 1 198 ? -11.832 -2.134 -5.674 1.00 95.81 198 ALA A CA 1
ATOM 1587 C C . ALA A 1 198 ? -11.794 -2.020 -4.139 1.00 95.81 198 ALA A C 1
ATOM 1589 O O . ALA A 1 198 ? -12.518 -2.739 -3.454 1.00 95.81 198 ALA A O 1
ATOM 1590 N N . GLN A 1 199 ? -11.015 -1.083 -3.586 1.00 92.19 199 GLN A N 1
ATOM 1591 C CA . GLN A 1 199 ? -10.990 -0.823 -2.142 1.00 92.19 199 GLN A CA 1
ATOM 1592 C C . GLN A 1 199 ? -12.338 -0.313 -1.614 1.00 92.19 199 GLN A C 1
ATOM 1594 O O . GLN A 1 199 ? -12.777 -0.745 -0.547 1.00 92.19 199 GLN A O 1
ATOM 1599 N N . TYR A 1 200 ? -13.011 0.588 -2.338 1.00 93.50 200 TYR A N 1
ATOM 1600 C CA . TYR A 1 200 ? -14.341 1.064 -1.944 1.00 93.50 200 TYR A CA 1
ATOM 1601 C C . TYR A 1 200 ? -15.401 -0.032 -2.027 1.00 93.50 200 TYR A C 1
ATOM 1603 O O . TYR A 1 200 ? -16.211 -0.155 -1.107 1.00 93.50 200 TYR A O 1
ATOM 1611 N N . ALA A 1 201 ? -15.370 -0.854 -3.076 1.00 96.06 201 ALA A N 1
ATOM 1612 C CA . ALA A 1 201 ? -16.262 -1.998 -3.212 1.00 96.06 201 ALA A CA 1
ATOM 1613 C C . ALA A 1 201 ? -16.054 -3.004 -2.069 1.00 96.06 201 ALA A C 1
ATOM 1615 O O . ALA A 1 201 ? -17.022 -3.401 -1.427 1.00 96.06 201 ALA A O 1
ATOM 1616 N N . ALA A 1 202 ? -14.800 -3.339 -1.740 1.00 91.06 202 ALA A N 1
ATOM 1617 C CA . ALA A 1 202 ? -14.476 -4.230 -0.626 1.00 91.06 202 ALA A CA 1
ATOM 1618 C C . ALA A 1 202 ? -14.991 -3.687 0.718 1.00 91.06 202 ALA A C 1
ATOM 1620 O O . ALA A 1 202 ? -15.658 -4.404 1.460 1.00 91.06 202 ALA A O 1
ATOM 1621 N N . ARG A 1 203 ? -14.766 -2.397 1.011 1.00 90.00 203 ARG A N 1
ATOM 1622 C CA . ARG A 1 203 ? -15.285 -1.750 2.231 1.00 90.00 203 ARG A CA 1
ATOM 1623 C C . ARG A 1 203 ? -16.812 -1.733 2.285 1.00 90.00 203 ARG A C 1
ATOM 1625 O O . ARG A 1 203 ? -17.383 -1.974 3.342 1.00 90.00 203 ARG A O 1
ATOM 1632 N N . SER A 1 204 ? -17.465 -1.461 1.156 1.00 93.50 204 SER A N 1
ATOM 1633 C CA . SER A 1 204 ? -18.931 -1.452 1.063 1.00 93.50 204 SER A CA 1
ATOM 1634 C C . SER A 1 204 ? -19.508 -2.852 1.257 1.00 93.50 204 SER A C 1
ATOM 1636 O O . SER A 1 204 ? -20.514 -3.003 1.941 1.00 93.50 204 SER A O 1
ATOM 1638 N N . SER A 1 205 ? -18.836 -3.874 0.720 1.00 93.69 205 SER A N 1
ATOM 1639 C CA . SER A 1 205 ? -19.190 -5.275 0.941 1.00 93.69 205 SER A CA 1
ATOM 1640 C C . SER A 1 205 ? -19.084 -5.644 2.419 1.00 93.69 205 SER A C 1
ATOM 1642 O O . SER A 1 205 ? -20.037 -6.189 2.967 1.00 93.69 205 SER A O 1
ATOM 1644 N N . ILE A 1 206 ? -17.992 -5.270 3.100 1.00 90.31 206 ILE A N 1
ATOM 1645 C CA . ILE A 1 206 ? -17.856 -5.495 4.548 1.00 90.31 206 ILE A CA 1
ATOM 1646 C C . ILE A 1 206 ? -19.003 -4.818 5.304 1.00 90.31 206 ILE A C 1
ATOM 1648 O O . ILE A 1 206 ? -19.693 -5.473 6.076 1.00 90.31 206 ILE A O 1
ATOM 1652 N N . ALA A 1 207 ? -19.275 -3.540 5.026 1.00 90.06 207 ALA A N 1
ATOM 1653 C CA . ALA A 1 207 ? -20.358 -2.809 5.682 1.00 90.06 207 ALA A CA 1
ATOM 1654 C C . ALA A 1 207 ? -21.742 -3.444 5.447 1.00 90.06 207 ALA A C 1
ATOM 1656 O O . ALA A 1 207 ? -22.563 -3.480 6.362 1.00 90.06 207 ALA A O 1
ATOM 1657 N N . LEU A 1 208 ? -22.007 -3.948 4.239 1.00 92.38 208 LEU A N 1
ATOM 1658 C CA . LEU A 1 208 ? -23.249 -4.647 3.913 1.00 92.38 208 LEU A CA 1
ATOM 1659 C C . LEU A 1 208 ? -23.388 -5.944 4.719 1.00 92.38 208 LEU A C 1
ATOM 1661 O O . LEU A 1 208 ? -24.412 -6.144 5.365 1.00 92.38 208 LEU A O 1
ATOM 1665 N N . HIS A 1 209 ? -22.361 -6.794 4.716 1.00 91.50 209 HIS A N 1
ATOM 1666 C CA . HIS A 1 209 ? -22.405 -8.083 5.409 1.00 91.50 209 HIS A CA 1
ATOM 1667 C C . HIS A 1 209 ? -22.443 -7.917 6.933 1.00 91.50 209 HIS A C 1
ATOM 1669 O O . HIS A 1 209 ? -23.179 -8.643 7.595 1.00 91.50 209 HIS A O 1
ATOM 1675 N N . THR A 1 210 ? -21.775 -6.901 7.493 1.00 89.38 210 THR A N 1
ATOM 1676 C CA . THR A 1 210 ? -21.935 -6.531 8.909 1.00 89.38 210 THR A CA 1
ATOM 1677 C C . THR A 1 210 ? -23.381 -6.144 9.227 1.00 89.38 210 THR A C 1
ATOM 1679 O O . THR A 1 210 ? -23.924 -6.584 10.233 1.00 89.38 210 THR A O 1
ATOM 1682 N N . ARG A 1 211 ? -24.052 -5.361 8.369 1.00 90.31 211 ARG A N 1
ATOM 1683 C CA . ARG A 1 211 ? -25.466 -4.995 8.581 1.00 90.31 211 ARG A CA 1
ATOM 1684 C C . ARG A 1 211 ? -26.405 -6.193 8.486 1.00 90.31 211 ARG A C 1
ATOM 1686 O O . ARG A 1 211 ? -27.369 -6.247 9.236 1.00 90.31 211 ARG A O 1
ATOM 1693 N N . ILE A 1 212 ? -26.140 -7.126 7.571 1.00 90.62 212 ILE A N 1
ATOM 1694 C CA . ILE A 1 212 ? -26.908 -8.373 7.458 1.00 90.62 212 ILE A CA 1
ATOM 1695 C C . ILE A 1 212 ? -26.748 -9.195 8.740 1.00 90.62 212 ILE A C 1
ATOM 1697 O O . ILE A 1 212 ? -27.748 -9.586 9.328 1.00 90.62 212 ILE A O 1
ATOM 1701 N N . LEU A 1 213 ? -25.511 -9.364 9.221 1.00 88.69 213 LEU A N 1
ATOM 1702 C CA . LEU A 1 213 ? -25.210 -10.114 10.443 1.00 88.69 213 LEU A CA 1
ATOM 1703 C C . LEU A 1 213 ? -25.912 -9.548 11.690 1.00 88.69 213 LEU A C 1
ATOM 1705 O O . LEU A 1 213 ? -26.254 -10.308 12.597 1.00 88.69 213 LEU A O 1
ATOM 1709 N N . LEU A 1 214 ? -26.094 -8.226 11.745 1.00 89.50 214 LEU A N 1
ATOM 1710 C CA . LEU A 1 214 ? -26.674 -7.513 12.885 1.00 89.50 214 LEU A CA 1
ATOM 1711 C C . LEU A 1 214 ? -28.182 -7.246 12.762 1.00 89.50 214 LEU A C 1
ATOM 1713 O O . LEU A 1 214 ? -28.763 -6.750 13.720 1.00 89.50 214 LEU A O 1
ATOM 1717 N N . ARG A 1 215 ? -28.815 -7.541 11.617 1.00 88.56 215 ARG A N 1
ATOM 1718 C CA . ARG A 1 215 ? -30.189 -7.104 11.296 1.00 88.56 215 ARG A CA 1
ATOM 1719 C C . ARG A 1 215 ? -31.203 -7.424 12.398 1.00 88.56 215 ARG A C 1
ATOM 1721 O O . ARG A 1 215 ? -32.004 -6.560 12.736 1.00 88.56 215 ARG A O 1
ATOM 1728 N N . ASP A 1 216 ? -31.116 -8.625 12.958 1.00 87.50 216 ASP A N 1
ATOM 1729 C CA . ASP A 1 216 ? -32.081 -9.155 13.926 1.00 87.50 216 ASP A CA 1
ATOM 1730 C C . ASP A 1 216 ? -31.443 -9.400 15.305 1.00 87.50 216 ASP A C 1
ATOM 1732 O O . ASP A 1 216 ? -31.941 -10.184 16.112 1.00 87.50 216 ASP A O 1
ATOM 1736 N N . LYS A 1 217 ? -30.305 -8.746 15.581 1.00 87.31 217 LYS A N 1
ATOM 1737 C CA . LYS A 1 217 ? -29.545 -8.903 16.826 1.00 87.31 217 LYS A CA 1
ATOM 1738 C C . LYS A 1 217 ? -29.469 -7.577 17.574 1.00 87.31 217 LYS A C 1
ATOM 1740 O O . LYS A 1 217 ? -29.108 -6.552 17.005 1.00 87.31 217 LYS A O 1
ATOM 1745 N N . VAL A 1 218 ? -29.731 -7.620 18.877 1.00 88.06 218 VAL A N 1
ATOM 1746 C CA . VAL A 1 218 ? -29.397 -6.529 19.800 1.00 88.06 218 VAL A CA 1
ATOM 1747 C C . VAL A 1 218 ? -28.121 -6.932 20.522 1.00 88.06 218 VAL A C 1
ATOM 1749 O O . VAL A 1 218 ? -28.097 -7.952 21.206 1.00 88.06 218 VAL A O 1
ATOM 1752 N N . ILE A 1 219 ? -27.050 -6.166 20.318 1.00 86.00 219 ILE A N 1
ATOM 1753 C CA . ILE A 1 219 ? -25.739 -6.429 20.913 1.00 86.00 219 ILE A CA 1
ATOM 1754 C C . ILE A 1 219 ? -25.297 -5.169 21.651 1.00 86.00 219 ILE A C 1
ATOM 1756 O O . ILE A 1 219 ? -25.271 -4.084 21.068 1.00 86.00 219 ILE A O 1
ATOM 1760 N N . GLU A 1 220 ? -24.954 -5.323 22.925 1.00 89.31 220 GLU A N 1
ATOM 1761 C CA . GLU A 1 220 ? -24.338 -4.273 23.731 1.00 89.31 220 GLU A CA 1
ATOM 1762 C C . GLU A 1 220 ? -22.817 -4.417 23.649 1.00 89.31 220 GLU A C 1
ATOM 1764 O O . GLU A 1 220 ? -22.267 -5.462 23.991 1.00 89.31 220 GLU A O 1
ATOM 1769 N N . GLU A 1 221 ? -22.134 -3.380 23.165 1.00 86.38 221 GLU A N 1
ATOM 1770 C CA . GLU A 1 221 ? -20.676 -3.362 23.039 1.00 86.38 221 GLU A CA 1
ATOM 1771 C C . GLU A 1 221 ? -20.116 -1.986 23.393 1.00 86.38 221 GLU A C 1
ATOM 1773 O O . GLU A 1 221 ? -20.739 -0.944 23.155 1.00 86.38 221 GLU A O 1
ATOM 1778 N N . ASP A 1 222 ? -18.888 -1.988 23.903 1.00 86.69 222 ASP A N 1
ATOM 1779 C CA . ASP A 1 222 ? -18.145 -0.766 24.168 1.00 86.69 222 ASP A CA 1
ATOM 1780 C C . ASP A 1 222 ? -17.790 -0.051 22.861 1.00 86.69 222 ASP A C 1
ATOM 1782 O O . ASP A 1 222 ? -17.285 -0.643 21.906 1.00 86.69 222 ASP A O 1
ATOM 1786 N N . ALA A 1 223 ? -17.965 1.268 22.841 1.00 87.62 223 ALA A N 1
ATOM 1787 C CA . ALA A 1 223 ? -17.588 2.104 21.710 1.00 87.62 223 ALA A CA 1
ATOM 1788 C C . ALA A 1 223 ? -16.621 3.213 22.136 1.00 87.62 223 ALA A C 1
ATOM 1790 O O . ALA A 1 223 ? -16.530 3.593 23.306 1.00 87.62 223 ALA A O 1
ATOM 1791 N N . ARG A 1 224 ? -15.877 3.758 21.172 1.00 85.44 224 ARG A N 1
ATOM 1792 C CA . ARG A 1 224 ? -15.051 4.957 21.375 1.00 85.44 224 ARG A CA 1
ATOM 1793 C C . ARG A 1 224 ? -15.505 6.071 20.455 1.00 85.44 224 ARG A C 1
ATOM 1795 O O . ARG A 1 224 ? -15.709 5.856 19.262 1.00 85.44 224 ARG A O 1
ATOM 1802 N N . ILE A 1 225 ? -15.625 7.276 20.996 1.00 87.56 225 ILE A N 1
ATOM 1803 C CA . ILE A 1 225 ? -15.965 8.462 20.213 1.00 87.56 225 ILE A CA 1
ATOM 1804 C C . ILE A 1 225 ? -14.745 8.860 19.381 1.00 87.56 225 ILE A C 1
ATOM 1806 O O . ILE A 1 225 ? -13.672 9.116 19.919 1.00 87.56 225 ILE A O 1
ATOM 1810 N N . VAL A 1 226 ? -14.917 8.924 18.062 1.00 83.94 226 VAL A N 1
ATOM 1811 C CA . VAL A 1 226 ? -13.859 9.324 17.120 1.00 83.94 226 VAL A CA 1
ATOM 1812 C C . VAL A 1 226 ? -14.071 10.720 16.551 1.00 83.94 226 VAL A C 1
ATOM 1814 O O . VAL A 1 226 ? -13.120 11.335 16.074 1.00 83.94 226 VAL A O 1
ATOM 1817 N N . ARG A 1 227 ? -15.308 11.231 16.573 1.00 83.44 227 ARG A N 1
ATOM 1818 C CA . ARG A 1 227 ? -15.618 12.597 16.142 1.00 83.44 227 ARG A CA 1
ATOM 1819 C C . ARG A 1 227 ? -16.855 13.124 16.857 1.00 83.44 227 ARG A C 1
ATOM 1821 O O . ARG A 1 227 ? -17.870 12.434 16.921 1.00 83.44 227 ARG A O 1
ATOM 1828 N N . LEU A 1 228 ? -16.763 14.366 17.319 1.00 86.31 228 LEU A N 1
ATOM 1829 C CA . LEU A 1 228 ? -17.877 15.147 17.848 1.00 86.31 228 LEU A CA 1
ATOM 1830 C C . LEU A 1 228 ? -18.371 16.096 16.753 1.00 86.31 228 LEU A C 1
ATOM 1832 O O . LEU A 1 228 ? -17.584 16.869 16.208 1.00 86.31 228 LEU A O 1
ATOM 1836 N N . LEU A 1 229 ? -19.651 16.007 16.405 1.00 89.31 229 LEU A N 1
ATOM 1837 C CA . LEU A 1 229 ? -20.352 16.964 15.550 1.00 89.31 229 LEU A CA 1
ATOM 1838 C C . LEU A 1 229 ? -21.350 17.747 16.409 1.00 89.31 229 LEU A C 1
ATOM 1840 O O . LEU A 1 229 ? -21.701 17.311 17.502 1.00 89.31 229 LEU A O 1
ATOM 1844 N N . SER A 1 230 ? -21.842 18.881 15.911 1.00 92.44 230 SER A N 1
ATOM 1845 C CA . SER A 1 230 ? -22.821 19.704 16.638 1.00 92.44 230 SER A CA 1
ATOM 1846 C C . SER A 1 230 ? -24.120 18.960 16.971 1.00 92.44 230 SER A C 1
ATOM 1848 O O . SER A 1 230 ? -24.781 19.303 17.944 1.00 92.44 230 SER A O 1
ATOM 1850 N N . ASN A 1 231 ? -24.479 17.944 16.182 1.00 95.12 231 ASN A N 1
ATOM 1851 C CA . ASN A 1 231 ? -25.726 17.189 16.307 1.00 95.12 231 ASN A CA 1
ATOM 1852 C C . ASN A 1 231 ? -25.546 15.660 16.327 1.00 95.12 231 ASN A C 1
ATOM 1854 O O . ASN A 1 231 ? -26.538 14.938 16.272 1.00 95.12 231 ASN A O 1
ATOM 1858 N N . ALA A 1 232 ? -24.312 15.147 16.342 1.00 94.06 232 ALA A N 1
ATOM 1859 C CA . ALA A 1 232 ? -24.068 13.708 16.274 1.00 94.06 232 ALA A CA 1
ATOM 1860 C C . ALA A 1 232 ? -22.706 13.308 16.850 1.00 94.06 232 ALA A C 1
ATOM 1862 O O . ALA A 1 232 ? -21.723 14.048 16.777 1.00 94.06 232 ALA A O 1
ATOM 1863 N N . LEU A 1 233 ? -22.635 12.078 17.352 1.00 92.75 233 LEU A N 1
ATOM 1864 C CA . LEU A 1 233 ? -21.391 11.420 17.732 1.00 92.75 233 LEU A CA 1
ATOM 1865 C C . LEU A 1 233 ? -21.040 10.395 16.658 1.00 92.75 233 LEU A C 1
ATOM 1867 O O . LEU A 1 233 ? -21.874 9.576 16.278 1.00 92.75 233 LEU A O 1
ATOM 1871 N N . VAL A 1 234 ? -19.802 10.419 16.173 1.00 88.94 234 VAL A N 1
ATOM 1872 C CA . VAL A 1 234 ? -19.269 9.312 15.377 1.00 88.94 234 VAL A CA 1
ATOM 1873 C C . VAL A 1 234 ? -18.477 8.426 16.314 1.00 88.94 234 VAL A C 1
ATOM 1875 O O . VAL A 1 234 ? -17.521 8.888 16.945 1.00 88.94 234 VAL A O 1
ATOM 1878 N N . VAL A 1 235 ? -18.863 7.158 16.379 1.00 88.94 235 VAL A N 1
ATOM 1879 C CA . VAL A 1 235 ? -18.226 6.158 17.231 1.00 88.94 235 VAL A CA 1
ATOM 1880 C C . VAL A 1 235 ? -17.555 5.074 16.396 1.00 88.94 235 VAL A C 1
ATOM 1882 O O . VAL A 1 235 ? -17.954 4.801 15.264 1.00 88.94 235 VAL A O 1
ATOM 1885 N N . LEU A 1 236 ? -16.510 4.476 16.954 1.00 83.69 236 LEU A N 1
ATOM 1886 C CA . LEU A 1 236 ? -15.877 3.268 16.452 1.00 83.69 236 LEU A CA 1
ATOM 1887 C C . LEU A 1 236 ? -16.168 2.136 17.435 1.00 83.69 236 LEU A C 1
ATOM 1889 O O . LEU A 1 236 ? -15.805 2.242 18.609 1.00 83.69 236 LEU A O 1
ATOM 1893 N N . VAL A 1 237 ? -16.792 1.074 16.932 1.00 84.06 237 VAL A N 1
ATOM 1894 C CA . VAL A 1 237 ? -16.990 -0.181 17.661 1.00 84.06 237 VAL A CA 1
ATOM 1895 C C . VAL A 1 237 ? -15.783 -1.082 17.350 1.00 84.06 237 VAL A C 1
ATOM 1897 O O . VAL A 1 237 ? -15.523 -1.324 16.171 1.00 84.06 237 VAL A O 1
ATOM 1900 N N . PRO A 1 238 ? -14.986 -1.487 18.356 1.00 68.06 238 PRO A N 1
ATOM 1901 C CA . PRO A 1 238 ? -13.773 -2.300 18.188 1.00 68.06 238 PRO A CA 1
ATOM 1902 C C . PRO A 1 238 ? -13.974 -3.689 17.587 1.00 68.06 238 PRO A C 1
ATOM 1904 O O . PRO A 1 238 ? -13.025 -4.251 17.041 1.00 68.06 238 PRO A O 1
ATOM 1907 N N . LYS A 1 239 ? -15.161 -4.251 17.807 1.00 65.81 239 LYS A N 1
ATOM 1908 C CA . LYS A 1 239 ? -15.496 -5.659 17.616 1.00 65.81 239 LYS A CA 1
ATOM 1909 C C . LYS A 1 239 ? -16.226 -5.881 16.300 1.00 65.81 239 LYS A C 1
ATOM 1911 O O . LYS A 1 239 ? -17.038 -5.004 15.927 1.00 65.81 239 LYS A O 1
#

Organism: NCBI:txid101924

Secondary structure (DSSP, 8-state):
--PPPPEEEEE-TTT--EEEEEE----HHHHHHHHHHHHHHHHHHHHHHHH-TTT-EEEEBPPPPGGGGHHHHHHHHHTT-----SSHHHHHHHHHHHTTTTTT-HHHHHHHHHHHHHTSPPPEEEEGGGS-GGGG-BGGGTBSS----S-TTT-HHHHHHHHHHHHHTTSSPPPHHHH-HHHHHHHHHHHHHHHHHHHHHHHHHHHHHHHHHHTT-------EEEEE-SS-EEEE---

Radius of gyration: 21.22 Å; chains: 1; bounding box: 51×44×59 Å

Foldseek 3Di:
DLDDWDKDFDADPPPRATADIDTDDDDPVNVVVVVVQFVVFLVLQVLLCVQQQQQAWFKAFFQFDPVLCPVLQVVCVVLVQHADSPALVSRVVSLVVVCVSCVVPNVVSVLSSNSVVSSGDDIFIATSNVDDQCRQHHRNVRRSTGFHQDCVPPAVSNVLSVLSSCCSVVVDPRPPLSSHRVSSGVVRVVSRVVVVVVVVVSVVVVVVSVCSNCVPDDDDADWDFPDDDPPDTDIDGPD

pLDDT: mean 91.34, std 7.02, range [58.75, 98.75]